Protein AF-A0AAD5UAS4-F1 (afdb_monomer_lite)

Secondary structure (DSSP, 8-state):
------------------PPPP-SBP--SPPP-EEPPEEEEETTEEEEE--BS-SB-SS--SS-PPEEEEEEESSS-TTSPPSS--B-S--TTSTT-BSEEEEEEEE--TT--S---SHHHHHHHHHTTSSEEE----EEE--EE-TT-EESSSPSSEEEEEEETTEEEEEEE--B-SSTT--S-PPEEEEEE-TTSSB-S-EEES--TTSTT--SEEEEEEEEEPTTPPTT---STGGGGSSEEEEE--S-EEE--EEEE----TT--------SS-------HHHHHHHHHH-

Radius of gyration: 24.65 Å; chains: 1; bounding box: 69×34×100 Å

Foldseek 3Di:
DDDDDDDDPPPPPPPPPADPQAPAADPLVFDAEAWEWWWAFAANWIFTKTWDQPQDAPDLDLFFDAFEKEFEDQDPDPPHDTPAFIEGADGRVDHPHGLKYFYKYKHAHPVPDHDDQEPVSVVVCVVVVRIDIDGPQWIWRKHWHPPNYHYPPPDLFDWGWHHYPSHITTITTNGTFPDGDRDSPFAAWEQEAEQVRHGQAHIYDHDAPPDPPDGQKHFYKYWYFDPPDHYPPQRYPVCSVPRTDDIDGDSGMMRMHTRDIDDDDPPDPPPPPPDDDSDRGPDPVSVVVVSVVVD

Sequence (295 aa):
MKYTTPMKSIFLLFAAAFAAEPTTYFNTGLTSQVYSRNDGWAEDKAIKVYTFTNPMNGTAQTGLVAAPIYVFRRDTDPKSTPVQKNLIPVAPGDPGYSDLWNVTVVTVPANVTDVITSYSQLATLITSKQVTLSYPNVLVNCPVVHQNSTLDTPSDAKDVTGYYNGQLVHYFDFGVNGAGNGNNNLEKVYVILDSTGNPSGNHVFPGIPGEDGYTAFWYVTTVTTKPGYVANTITSSGATSQGTQNVKMPLTIVNCPVVFVSNSSNGSTNTMTGTTKNGASQFAPSFLALIALLL

Structure (mmCIF, N/CA/C/O backbone):
data_AF-A0AAD5UAS4-F1
#
_entry.id   AF-A0AAD5UAS4-F1
#
loop_
_atom_site.group_PDB
_atom_site.id
_atom_site.type_symbol
_atom_site.label_atom_id
_atom_site.label_alt_id
_atom_site.label_comp_id
_atom_site.label_asym_id
_atom_site.label_entity_id
_atom_site.label_seq_id
_atom_site.pdbx_PDB_ins_code
_atom_site.Cartn_x
_atom_site.Cartn_y
_atom_site.Cartn_z
_atom_site.occupancy
_atom_site.B_iso_or_equiv
_atom_site.auth_seq_id
_atom_site.auth_comp_id
_atom_site.auth_asym_id
_atom_site.auth_atom_id
_atom_site.pdbx_PDB_model_num
ATOM 1 N N . MET A 1 1 ? -41.994 2.164 67.855 1.00 42.28 1 MET A N 1
ATOM 2 C CA . MET A 1 1 ? -41.439 3.088 66.842 1.00 42.28 1 MET A CA 1
ATOM 3 C C . MET A 1 1 ? -40.177 2.469 66.260 1.00 42.28 1 MET A C 1
ATOM 5 O O . MET A 1 1 ? -39.185 2.386 66.967 1.00 42.28 1 MET A O 1
ATOM 9 N N . LYS A 1 2 ? -40.230 1.957 65.026 1.00 41.50 2 LYS A N 1
ATOM 10 C CA . LYS A 1 2 ? -39.053 1.493 64.274 1.00 41.50 2 LYS A CA 1
ATOM 11 C C . LYS A 1 2 ? -38.845 2.484 63.129 1.00 41.50 2 LYS A C 1
ATOM 13 O O . LYS A 1 2 ? -39.727 2.611 62.288 1.00 41.50 2 LYS A O 1
ATOM 18 N N . TYR A 1 3 ? -37.732 3.211 63.145 1.00 39.38 3 TYR A N 1
ATOM 19 C CA . TYR A 1 3 ? -37.313 4.064 62.036 1.00 39.38 3 TYR A CA 1
ATOM 20 C C . TYR A 1 3 ? -36.562 3.199 61.021 1.00 39.38 3 TYR A C 1
ATOM 22 O O . TYR A 1 3 ? -35.484 2.692 61.314 1.00 39.38 3 TYR A O 1
ATOM 30 N N . THR A 1 4 ? -37.143 3.015 59.840 1.00 46.59 4 THR A N 1
ATOM 31 C CA . THR A 1 4 ? -36.460 2.484 58.655 1.00 46.59 4 THR A CA 1
ATOM 32 C C . THR A 1 4 ? -36.210 3.640 57.701 1.00 46.59 4 THR A C 1
ATOM 34 O O . THR A 1 4 ? -37.137 4.144 57.070 1.00 46.59 4 THR A O 1
ATOM 37 N N . THR A 1 5 ? -34.958 4.081 57.620 1.00 45.12 5 THR A N 1
ATOM 38 C CA . THR A 1 5 ? -34.493 5.051 56.626 1.00 45.12 5 THR A CA 1
ATOM 39 C C . THR A 1 5 ? -34.316 4.335 55.283 1.00 45.12 5 THR A C 1
ATOM 41 O O . THR A 1 5 ? -33.636 3.307 55.252 1.00 45.12 5 THR A O 1
ATOM 44 N N . PRO A 1 6 ? -34.876 4.825 54.164 1.00 48.56 6 PRO A N 1
ATOM 45 C CA . PRO A 1 6 ? -34.611 4.231 52.861 1.00 48.56 6 PRO A CA 1
ATOM 46 C C . PRO A 1 6 ? -33.238 4.688 52.344 1.00 48.56 6 PRO A C 1
ATOM 48 O O . PRO A 1 6 ? -32.953 5.886 52.274 1.00 48.56 6 PRO A O 1
ATOM 51 N N . MET A 1 7 ? -32.391 3.729 51.958 1.00 39.69 7 MET A N 1
ATOM 52 C CA . MET A 1 7 ? -31.203 3.988 51.141 1.00 39.69 7 MET A CA 1
ATOM 53 C C . MET A 1 7 ? -31.651 4.563 49.793 1.00 39.69 7 MET A C 1
ATOM 55 O O . MET A 1 7 ? -32.312 3.888 49.007 1.00 39.69 7 MET A O 1
ATOM 59 N N . LYS A 1 8 ? -31.279 5.815 49.516 1.00 41.94 8 LYS A N 1
ATOM 60 C CA . LYS A 1 8 ? -31.320 6.376 48.163 1.00 41.94 8 LYS A CA 1
ATOM 61 C C . LYS A 1 8 ? -30.163 5.772 47.370 1.00 41.94 8 LYS A C 1
ATOM 63 O O . LYS A 1 8 ? -29.016 6.164 47.566 1.00 41.94 8 LYS A O 1
ATOM 68 N N . SER A 1 9 ? -30.465 4.838 46.474 1.00 41.06 9 SER A N 1
ATOM 69 C CA . SER A 1 9 ? -29.535 4.440 45.418 1.00 41.06 9 SER A CA 1
ATOM 70 C C . SER A 1 9 ? -29.262 5.646 44.521 1.00 41.06 9 SER A C 1
ATOM 72 O O . SER A 1 9 ? -30.129 6.092 43.772 1.00 41.06 9 SER A O 1
ATOM 74 N N . ILE A 1 10 ? -28.054 6.195 44.627 1.00 41.28 10 ILE A N 1
ATOM 75 C CA . ILE A 1 10 ? -27.509 7.165 43.679 1.00 41.28 10 ILE A CA 1
ATOM 76 C C . ILE A 1 10 ? -27.180 6.386 42.404 1.00 41.28 10 ILE A C 1
ATOM 78 O O . ILE A 1 10 ? -26.182 5.673 42.337 1.00 41.28 10 ILE A O 1
ATOM 82 N N . PHE A 1 11 ? -28.046 6.493 41.399 1.00 39.62 11 PHE A N 1
ATOM 83 C CA . PHE A 1 11 ? -27.713 6.123 40.028 1.00 39.62 11 PHE A CA 1
ATOM 84 C C . PHE A 1 11 ? -26.802 7.221 39.463 1.00 39.62 11 PHE A C 1
ATOM 86 O O . PHE A 1 11 ? -27.271 8.273 39.033 1.00 39.62 11 PHE A O 1
ATOM 93 N N . LEU A 1 12 ? -25.489 6.998 39.497 1.00 38.75 12 LEU A N 1
ATOM 94 C CA . LEU A 1 12 ? -24.549 7.754 38.672 1.00 38.75 12 LEU A CA 1
ATOM 95 C C . LEU A 1 12 ? -24.715 7.269 37.226 1.00 38.75 12 LEU A C 1
ATOM 97 O O . LEU A 1 12 ? -24.127 6.266 36.829 1.00 38.75 12 LEU A O 1
ATOM 101 N N . LEU A 1 13 ? -25.542 7.966 36.442 1.00 36.78 13 LEU A N 1
ATOM 102 C CA . LEU A 1 13 ? -25.477 7.873 34.986 1.00 36.78 13 LEU A CA 1
ATOM 103 C C . LEU A 1 13 ? -24.173 8.540 34.536 1.00 36.78 13 LEU A C 1
ATOM 105 O O . LEU A 1 13 ? -24.108 9.758 34.382 1.00 36.78 13 LEU A O 1
ATOM 109 N N . PHE A 1 14 ? -23.135 7.743 34.301 1.00 39.84 14 PHE A N 1
ATOM 110 C CA . PHE A 1 14 ? -22.088 8.148 33.373 1.00 39.84 14 PHE A CA 1
ATOM 111 C C . PHE A 1 14 ? -22.675 8.034 31.967 1.00 39.84 14 PHE A C 1
ATOM 113 O O . PHE A 1 14 ? -22.692 6.960 31.371 1.00 39.84 14 PHE A O 1
ATOM 120 N N . ALA A 1 15 ? -23.207 9.138 31.445 1.00 37.84 15 ALA A N 1
ATOM 121 C CA . ALA A 1 15 ? -23.362 9.272 30.008 1.00 37.84 15 ALA A CA 1
ATOM 122 C C . ALA A 1 15 ? -21.944 9.334 29.427 1.00 37.84 15 ALA A C 1
ATOM 124 O O . ALA A 1 15 ? -21.268 10.356 29.547 1.00 37.84 15 ALA A O 1
ATOM 125 N N . ALA A 1 16 ? -21.464 8.225 28.864 1.00 42.94 16 ALA A N 1
ATOM 126 C CA . ALA A 1 16 ? -20.308 8.269 27.984 1.00 42.94 16 ALA A CA 1
ATOM 127 C C . ALA A 1 16 ? -20.684 9.203 26.829 1.00 42.94 16 ALA A C 1
ATOM 129 O O . ALA A 1 16 ? -21.629 8.941 26.084 1.00 42.94 16 ALA A O 1
ATOM 130 N N . ALA A 1 17 ? -20.021 10.355 26.745 1.00 44.31 17 ALA A N 1
ATOM 131 C CA . ALA A 1 17 ? -20.146 11.213 25.585 1.00 44.31 17 ALA A CA 1
ATOM 132 C C . ALA A 1 17 ? -19.569 10.429 24.404 1.00 44.31 17 ALA A C 1
ATOM 134 O O . ALA A 1 17 ? -18.359 10.221 24.341 1.00 44.31 17 ALA A O 1
ATOM 135 N N . PHE A 1 18 ? -20.435 9.959 23.506 1.00 46.97 18 PHE A N 1
ATOM 136 C CA . PHE A 1 18 ? -20.003 9.369 22.247 1.00 46.97 18 PHE A CA 1
ATOM 137 C C . PHE A 1 18 ? -19.121 10.396 21.535 1.00 46.97 18 PHE A C 1
ATOM 139 O O . PHE A 1 18 ? -19.585 11.490 21.200 1.00 46.97 18 PHE A O 1
ATOM 146 N N . ALA A 1 19 ? -17.841 10.080 21.341 1.00 55.22 19 ALA A N 1
ATOM 147 C CA . ALA A 1 19 ? -16.995 10.901 20.491 1.00 55.22 19 ALA A CA 1
ATOM 148 C C . ALA A 1 19 ? -17.580 10.836 19.074 1.00 55.22 19 ALA A C 1
ATOM 150 O O . ALA A 1 19 ? -17.716 9.751 18.507 1.00 55.22 19 ALA A O 1
ATOM 151 N N . ALA A 1 20 ? -17.983 11.985 18.528 1.00 66.50 20 ALA A N 1
ATOM 152 C CA . ALA A 1 20 ? -18.409 12.070 17.138 1.00 66.50 20 ALA A CA 1
ATOM 153 C C . ALA A 1 20 ? -17.283 11.564 16.223 1.00 66.50 20 ALA A C 1
ATOM 155 O O . ALA A 1 20 ? -16.103 11.734 16.547 1.00 66.50 20 ALA A O 1
ATOM 156 N N . GLU A 1 21 ? -17.640 10.960 15.085 1.00 77.12 21 GLU A N 1
ATOM 157 C CA . GLU A 1 21 ? -16.629 10.589 14.096 1.00 77.12 21 GLU A CA 1
ATOM 158 C C . GLU A 1 21 ? -15.796 11.821 13.714 1.00 77.12 21 GLU A C 1
ATOM 160 O O . GLU A 1 21 ? -16.357 12.903 13.494 1.00 77.12 21 GLU A O 1
ATOM 165 N N . PRO A 1 22 ? -14.463 11.686 13.640 1.00 83.00 22 PRO A N 1
ATOM 166 C CA . PRO A 1 22 ? -13.619 12.796 13.257 1.00 83.00 22 PRO A CA 1
ATOM 167 C C . PRO A 1 22 ? -13.942 13.233 11.831 1.00 83.00 22 PRO A C 1
ATOM 169 O O . PRO A 1 22 ? -14.119 12.416 10.931 1.00 83.00 22 PRO A O 1
ATOM 172 N N . THR A 1 23 ? -13.998 14.545 11.633 1.00 85.25 23 THR A N 1
ATOM 173 C CA . THR A 1 23 ? -14.291 15.169 10.336 1.00 85.25 23 THR A CA 1
ATOM 174 C C . THR A 1 23 ? -13.049 15.761 9.677 1.00 85.25 23 THR A C 1
ATOM 176 O O . THR A 1 23 ? -13.110 16.212 8.535 1.00 85.25 23 THR A O 1
ATOM 179 N N . THR A 1 24 ? -11.918 15.770 10.385 1.00 90.00 24 THR A N 1
ATOM 180 C CA . THR A 1 24 ? -10.650 16.302 9.891 1.00 90.00 24 THR A CA 1
ATOM 181 C C . THR A 1 24 ? -9.744 15.173 9.432 1.00 90.00 24 THR A C 1
ATOM 183 O O . THR A 1 24 ? -9.649 14.124 10.074 1.00 90.00 24 THR A O 1
ATOM 186 N N . TYR A 1 25 ? -9.058 15.402 8.318 1.00 91.69 25 TYR A N 1
ATOM 187 C CA . TYR A 1 25 ? -8.043 14.488 7.825 1.00 91.69 25 TYR A CA 1
ATOM 188 C C . TYR A 1 25 ? -6.687 14.790 8.454 1.00 91.69 25 TYR A C 1
ATOM 190 O O . TYR A 1 25 ? -6.326 15.947 8.690 1.00 91.69 25 TYR A O 1
ATOM 198 N N . PHE A 1 26 ? -5.933 13.727 8.702 1.00 90.25 26 PHE A N 1
ATOM 199 C CA . PHE A 1 26 ? -4.529 13.786 9.044 1.00 90.25 26 PHE A CA 1
ATOM 200 C C . PHE A 1 26 ? -3.759 14.457 7.903 1.00 90.25 26 PHE A C 1
ATOM 202 O O . PHE A 1 26 ? -3.902 14.098 6.731 1.00 90.25 26 PHE A O 1
ATOM 209 N N . ASN A 1 27 ? -2.930 15.440 8.250 1.00 88.69 27 ASN A N 1
ATOM 210 C CA . ASN A 1 27 ? -2.025 16.050 7.292 1.00 88.69 27 ASN A CA 1
ATOM 211 C C . ASN A 1 27 ? -0.802 15.147 7.125 1.00 88.69 27 ASN A C 1
ATOM 213 O O . ASN A 1 27 ? 0.135 15.210 7.915 1.00 88.69 27 ASN A O 1
ATOM 217 N N . THR A 1 28 ? -0.810 14.335 6.072 1.00 81.56 28 THR A N 1
ATOM 218 C CA . THR A 1 28 ? 0.289 13.419 5.744 1.00 81.56 28 THR A CA 1
ATOM 219 C C . THR A 1 28 ? 1.576 14.132 5.322 1.00 81.56 28 THR A C 1
ATOM 221 O O . THR A 1 28 ? 2.596 13.476 5.139 1.00 81.56 28 THR A O 1
ATOM 224 N N . GLY A 1 29 ? 1.542 15.450 5.077 1.00 85.62 29 GLY A N 1
ATOM 225 C CA . GLY A 1 29 ? 2.636 16.174 4.422 1.00 85.62 29 GLY A CA 1
ATOM 226 C C . GLY A 1 29 ? 2.832 15.785 2.949 1.00 85.62 29 GLY A C 1
ATOM 227 O O . GLY A 1 29 ? 3.695 16.347 2.277 1.00 85.62 29 GLY A O 1
ATOM 228 N N . LEU A 1 30 ? 2.028 14.848 2.432 1.00 85.56 30 LEU A N 1
ATOM 229 C CA . LEU A 1 30 ? 2.024 14.447 1.033 1.00 85.56 30 LEU A CA 1
ATOM 230 C C . LEU A 1 30 ? 1.211 15.439 0.205 1.00 85.56 30 LEU A C 1
ATOM 232 O O . LEU A 1 30 ? 0.209 15.997 0.656 1.00 85.56 30 LEU A O 1
ATOM 236 N N . THR A 1 31 ? 1.615 15.622 -1.045 1.00 89.12 31 THR A N 1
ATOM 237 C CA . THR A 1 31 ? 0.859 16.419 -2.007 1.00 89.12 31 THR A CA 1
ATOM 238 C C . THR A 1 31 ? -0.256 15.593 -2.636 1.00 89.12 31 THR A C 1
ATOM 240 O O . THR A 1 31 ? -0.134 14.382 -2.811 1.00 89.12 31 THR A O 1
ATOM 243 N N . SER A 1 32 ? -1.353 16.257 -3.001 1.00 92.25 32 SER A N 1
ATOM 244 C CA . SER A 1 32 ? -2.409 15.646 -3.809 1.00 92.25 32 SER A CA 1
ATOM 245 C C . SER A 1 32 ? -1.877 15.259 -5.183 1.00 92.25 32 SER A C 1
ATOM 247 O O . SER A 1 32 ? -1.261 16.094 -5.848 1.00 92.25 32 SER A O 1
ATOM 249 N N . GLN A 1 33 ? -2.135 14.026 -5.619 1.00 90.50 33 GLN A N 1
ATOM 250 C CA . GLN A 1 33 ? -1.627 13.511 -6.893 1.00 90.50 33 GLN A CA 1
ATOM 251 C C . GLN A 1 33 ? -2.668 12.651 -7.612 1.00 90.50 33 GLN A C 1
ATOM 253 O O . GLN A 1 33 ? -3.479 11.974 -6.981 1.00 90.50 33 GLN A O 1
ATOM 258 N N . VAL A 1 34 ? -2.625 12.665 -8.944 1.00 92.38 34 VAL A N 1
ATOM 259 C CA . VAL A 1 34 ? -3.218 11.601 -9.759 1.00 92.38 34 VAL A CA 1
ATOM 260 C C . VAL A 1 34 ? -2.104 10.598 -10.014 1.00 92.38 34 VAL A C 1
ATOM 262 O O . VAL A 1 34 ? -1.092 10.941 -10.625 1.00 92.38 34 VAL A O 1
ATOM 265 N N . TYR A 1 35 ? -2.255 9.386 -9.500 1.00 92.56 35 TYR A N 1
ATOM 266 C CA . TYR A 1 35 ? -1.319 8.306 -9.760 1.00 92.56 35 TYR A CA 1
ATOM 267 C C . TYR A 1 35 ? -1.702 7.656 -11.079 1.00 92.56 35 TYR A C 1
ATOM 269 O O . TYR A 1 35 ? -2.807 7.124 -11.216 1.00 92.56 35 TYR A O 1
ATOM 277 N N . SER A 1 36 ? -0.773 7.691 -12.029 1.00 91.69 36 SER A N 1
ATOM 278 C CA . SER A 1 36 ? -0.966 7.097 -13.344 1.00 91.69 36 SER A CA 1
ATOM 279 C C . SER A 1 36 ? -0.234 5.776 -13.506 1.00 91.69 36 SER A C 1
ATOM 281 O O . SER A 1 36 ? 0.758 5.495 -12.827 1.00 91.69 36 SER A O 1
ATOM 283 N N . ARG A 1 37 ? -0.748 4.956 -14.421 1.00 91.25 37 ARG A N 1
ATOM 284 C CA . ARG A 1 37 ? -0.145 3.669 -14.773 1.00 91.25 37 ARG A CA 1
ATOM 285 C C . ARG A 1 37 ? 1.068 3.869 -15.673 1.00 91.25 37 ARG A C 1
ATOM 287 O O . ARG A 1 37 ? 0.942 4.386 -16.781 1.00 91.25 37 ARG A O 1
ATOM 294 N N . ASN A 1 38 ? 2.213 3.369 -15.233 1.00 90.94 38 ASN A N 1
ATOM 295 C CA . ASN A 1 38 ? 3.439 3.321 -16.017 1.00 90.94 38 ASN A CA 1
ATOM 296 C C . ASN A 1 38 ? 3.524 2.004 -16.793 1.00 90.94 38 ASN A C 1
ATOM 298 O O . ASN A 1 38 ? 3.080 0.956 -16.316 1.00 90.94 38 ASN A O 1
ATOM 302 N N . ASP A 1 39 ? 4.101 2.066 -17.990 1.00 93.81 39 ASP A N 1
ATOM 303 C CA . ASP A 1 39 ? 4.410 0.882 -18.785 1.00 93.81 39 ASP A CA 1
ATOM 304 C C . ASP A 1 39 ? 5.642 0.158 -18.239 1.00 93.81 39 ASP A C 1
ATOM 306 O O . ASP A 1 39 ? 6.648 0.768 -17.867 1.00 93.81 39 ASP A O 1
ATOM 310 N N . GLY A 1 40 ? 5.568 -1.168 -18.230 1.00 94.12 40 GLY A N 1
ATOM 311 C CA . GLY A 1 40 ? 6.646 -2.043 -17.796 1.00 94.12 40 GLY A CA 1
ATOM 312 C C . GLY A 1 40 ? 6.708 -3.316 -18.626 1.00 94.12 40 GLY A C 1
ATOM 313 O O . GLY A 1 40 ? 5.823 -3.601 -19.439 1.00 94.12 40 GLY A O 1
ATOM 314 N N . TRP A 1 41 ? 7.738 -4.105 -18.359 1.00 95.31 41 TRP A N 1
ATOM 315 C CA . TRP A 1 41 ? 7.856 -5.485 -18.807 1.00 95.31 41 TRP A CA 1
ATOM 316 C C . TRP A 1 41 ? 7.992 -6.407 -17.602 1.00 95.31 41 TRP A C 1
ATOM 318 O O . TRP A 1 41 ? 8.664 -6.044 -16.643 1.00 95.31 41 TRP A O 1
ATOM 328 N N . ALA A 1 42 ? 7.395 -7.591 -17.656 1.00 93.69 42 ALA A N 1
ATOM 329 C CA . ALA A 1 42 ? 7.710 -8.689 -16.751 1.00 93.69 42 ALA A CA 1
ATOM 330 C C . ALA A 1 42 ? 7.806 -9.985 -17.541 1.00 93.69 42 ALA A C 1
ATOM 332 O O . ALA A 1 42 ? 6.810 -10.414 -18.122 1.00 93.69 42 ALA A O 1
ATOM 333 N N . GLU A 1 43 ? 9.001 -10.572 -17.578 1.00 91.94 43 GLU A N 1
ATOM 334 C CA . GLU A 1 43 ? 9.276 -11.837 -18.272 1.00 91.94 43 GLU A CA 1
ATOM 335 C C . GLU A 1 43 ? 8.616 -11.904 -19.667 1.00 91.94 43 GLU A C 1
ATOM 337 O O . GLU A 1 43 ? 7.791 -12.767 -19.967 1.00 91.94 43 GLU A O 1
ATOM 342 N N . ASP A 1 44 ? 8.946 -10.907 -20.499 1.00 92.12 44 ASP A N 1
ATOM 343 C CA . ASP A 1 44 ? 8.480 -10.708 -21.881 1.00 92.12 44 ASP A CA 1
ATOM 344 C C . ASP A 1 44 ? 6.984 -10.379 -22.048 1.00 92.12 44 ASP A C 1
ATOM 346 O O . ASP A 1 44 ? 6.474 -10.275 -23.167 1.00 92.12 44 ASP A O 1
ATOM 350 N N . LYS A 1 45 ? 6.267 -10.132 -20.948 1.00 93.44 45 LYS A N 1
ATOM 351 C CA . LYS A 1 45 ? 4.885 -9.634 -20.951 1.00 93.44 45 LYS A CA 1
ATOM 352 C C . LYS A 1 45 ? 4.882 -8.127 -20.736 1.00 93.44 45 LYS A C 1
ATOM 354 O O . LYS A 1 45 ? 5.506 -7.630 -19.802 1.00 93.44 45 LYS A O 1
ATOM 359 N N . ALA A 1 46 ? 4.137 -7.387 -21.554 1.00 95.00 46 ALA A N 1
ATOM 360 C CA . ALA A 1 46 ? 3.862 -5.984 -21.257 1.00 95.00 46 ALA A CA 1
ATOM 361 C C . ALA A 1 46 ? 2.942 -5.899 -20.031 1.00 95.00 46 ALA A C 1
ATOM 363 O O . ALA A 1 46 ? 1.952 -6.637 -19.955 1.00 95.00 46 ALA A O 1
ATOM 364 N N . ILE A 1 47 ? 3.255 -5.003 -19.098 1.00 95.44 47 ILE A N 1
ATOM 365 C CA . ILE A 1 47 ? 2.501 -4.799 -17.857 1.00 95.44 47 ILE A CA 1
ATOM 366 C C . ILE A 1 47 ? 2.178 -3.319 -17.634 1.00 95.44 47 ILE A C 1
ATOM 368 O O . ILE A 1 47 ? 2.826 -2.439 -18.204 1.00 95.44 47 ILE A O 1
ATOM 372 N N . LYS A 1 48 ? 1.207 -3.046 -16.756 1.00 95.00 48 LYS A N 1
ATOM 373 C CA . LYS A 1 48 ? 1.011 -1.716 -16.163 1.00 95.00 48 LYS A CA 1
ATOM 374 C C . LYS A 1 48 ? 1.254 -1.763 -14.664 1.00 95.00 48 LYS A C 1
ATOM 376 O O . LYS A 1 48 ? 0.788 -2.687 -13.993 1.00 95.00 48 LYS A O 1
ATOM 381 N N . VAL A 1 49 ? 1.933 -0.741 -14.152 1.00 94.12 49 VAL A N 1
ATOM 382 C CA . VAL A 1 49 ? 2.274 -0.609 -12.731 1.00 94.12 49 VAL A CA 1
ATOM 383 C C . VAL A 1 49 ? 1.944 0.784 -12.212 1.00 94.12 49 VAL A C 1
ATOM 385 O O . VAL A 1 49 ? 2.075 1.764 -12.945 1.00 94.12 49 VAL A O 1
ATOM 388 N N . TYR A 1 50 ? 1.573 0.896 -10.940 1.00 93.75 50 TYR A N 1
ATOM 389 C CA . TYR A 1 50 ? 1.666 2.178 -10.232 1.00 93.75 50 TYR A CA 1
ATOM 390 C C . TYR A 1 50 ? 3.057 2.357 -9.627 1.00 93.75 50 TYR A C 1
ATOM 392 O O . TYR A 1 50 ? 3.886 1.450 -9.657 1.00 93.75 50 TYR A O 1
ATOM 400 N N . THR A 1 51 ? 3.342 3.543 -9.095 1.00 89.88 51 THR A N 1
ATOM 401 C CA . THR A 1 51 ? 4.615 3.823 -8.427 1.00 89.88 51 THR A CA 1
ATOM 402 C C . THR A 1 51 ? 4.395 4.741 -7.237 1.00 89.88 51 THR A C 1
ATOM 404 O O . THR A 1 51 ? 3.971 5.885 -7.393 1.00 89.88 51 THR A O 1
ATOM 407 N N . PHE A 1 52 ? 4.736 4.241 -6.053 1.00 89.00 52 PHE A N 1
ATOM 408 C CA . PHE A 1 52 ? 4.718 4.970 -4.792 1.00 89.00 52 PHE A CA 1
ATOM 409 C C . PHE A 1 52 ? 6.163 5.089 -4.288 1.00 89.00 52 PHE A C 1
ATOM 411 O O . PHE A 1 52 ? 6.846 4.095 -4.038 1.00 89.00 52 PHE A O 1
ATOM 418 N N . THR A 1 53 ? 6.664 6.325 -4.211 1.00 70.75 53 THR A N 1
ATOM 419 C CA . THR A 1 53 ? 8.106 6.620 -4.089 1.00 70.75 53 THR A CA 1
ATOM 420 C C . THR A 1 53 ? 8.615 6.765 -2.655 1.00 70.75 53 THR A C 1
ATOM 422 O O . THR A 1 53 ? 9.785 7.073 -2.463 1.00 70.75 53 THR A O 1
ATOM 425 N N . ASN A 1 54 ? 7.766 6.560 -1.648 1.00 73.00 54 ASN A N 1
ATOM 426 C CA . ASN A 1 54 ? 8.166 6.571 -0.239 1.00 73.00 54 ASN A CA 1
ATOM 427 C C . ASN A 1 54 ? 7.415 5.482 0.542 1.00 73.00 54 ASN A C 1
ATOM 429 O O . ASN A 1 54 ? 6.650 5.805 1.452 1.00 73.00 54 ASN A O 1
ATOM 433 N N . PRO A 1 55 ? 7.583 4.200 0.168 1.00 70.50 55 PRO A N 1
ATOM 434 C CA . PRO A 1 55 ? 6.790 3.129 0.758 1.00 70.50 55 PRO A CA 1
ATOM 435 C C . PRO A 1 55 ? 7.169 2.821 2.205 1.00 70.50 55 PRO A C 1
ATOM 437 O O . PRO A 1 55 ? 6.476 2.060 2.864 1.00 70.50 55 PRO A O 1
ATOM 440 N N . MET A 1 56 ? 8.283 3.373 2.687 1.00 71.56 56 MET A N 1
ATOM 441 C CA . MET A 1 56 ? 8.770 3.292 4.060 1.00 71.56 56 MET A CA 1
ATOM 442 C C . MET A 1 56 ? 9.486 4.603 4.382 1.00 71.56 56 MET A C 1
ATOM 444 O O . MET A 1 56 ? 10.027 5.229 3.473 1.00 71.56 56 MET A O 1
ATOM 448 N N . ASN A 1 57 ? 9.536 5.021 5.649 1.00 64.25 57 ASN A N 1
ATOM 449 C CA . ASN A 1 57 ? 10.132 6.311 6.025 1.00 64.25 57 ASN A CA 1
ATOM 450 C C . ASN A 1 57 ? 11.659 6.379 5.888 1.00 64.25 57 ASN A C 1
ATOM 452 O O . ASN A 1 57 ? 12.389 6.307 6.880 1.00 64.25 57 ASN A O 1
ATOM 456 N N . GLY A 1 58 ? 12.120 6.566 4.646 1.00 51.38 58 GLY A N 1
ATOM 457 C CA . GLY A 1 58 ? 13.380 7.202 4.243 1.00 51.38 58 GLY A CA 1
ATOM 458 C C . GLY A 1 58 ? 14.692 6.596 4.749 1.00 51.38 58 GLY A C 1
ATOM 459 O O . GLY A 1 58 ? 15.761 7.060 4.365 1.00 51.38 58 GLY A O 1
ATOM 460 N N . THR A 1 59 ? 14.652 5.574 5.597 1.00 50.53 59 THR A N 1
ATOM 461 C CA . THR A 1 59 ? 15.844 4.908 6.113 1.00 50.53 59 THR A CA 1
ATOM 462 C C . THR A 1 59 ? 16.134 3.728 5.204 1.00 50.53 59 THR A C 1
ATOM 464 O O . THR A 1 59 ? 15.233 2.936 4.936 1.00 50.53 59 THR A O 1
ATOM 467 N N . ALA A 1 60 ? 17.373 3.600 4.725 1.00 53.03 60 ALA A N 1
ATOM 468 C CA . ALA A 1 60 ? 17.814 2.405 4.015 1.00 53.03 60 ALA A CA 1
ATOM 469 C C . ALA A 1 60 ? 17.595 1.186 4.927 1.00 53.03 60 ALA A C 1
ATOM 471 O O . ALA A 1 60 ? 18.343 0.972 5.880 1.00 53.03 60 ALA A O 1
ATOM 472 N N . GLN A 1 61 ? 16.523 0.435 4.683 1.00 55.38 61 GLN A N 1
ATOM 473 C CA . GLN A 1 61 ? 16.212 -0.779 5.424 1.00 55.38 61 GLN A CA 1
ATOM 474 C C . GLN A 1 61 ? 16.736 -1.986 4.649 1.00 55.38 61 GLN A C 1
ATOM 476 O O . GLN A 1 61 ? 16.573 -2.092 3.434 1.00 55.38 61 GLN A O 1
ATOM 481 N N . THR A 1 62 ? 17.345 -2.931 5.363 1.00 58.97 62 THR A N 1
ATOM 482 C CA . THR A 1 62 ? 17.813 -4.218 4.821 1.00 58.97 62 THR A CA 1
ATOM 483 C C . THR A 1 62 ? 16.678 -5.238 4.657 1.00 58.97 62 THR A C 1
ATOM 485 O O . THR A 1 62 ? 16.918 -6.440 4.692 1.00 58.97 62 THR A O 1
ATOM 488 N N . GLY A 1 63 ? 15.437 -4.772 4.499 1.00 67.62 63 GLY A N 1
ATOM 489 C CA . GLY A 1 63 ? 14.253 -5.612 4.374 1.00 67.62 63 GLY A CA 1
ATOM 490 C C . GLY A 1 63 ? 12.968 -4.791 4.386 1.00 67.62 63 GLY A C 1
ATOM 491 O O . GLY A 1 63 ? 12.989 -3.593 4.667 1.00 67.62 63 GLY A O 1
ATOM 492 N N . LEU A 1 64 ? 11.857 -5.449 4.066 1.00 77.88 64 LEU A N 1
ATOM 493 C CA . LEU A 1 64 ? 10.523 -4.865 4.097 1.00 77.88 64 LEU A CA 1
ATOM 494 C C . LEU A 1 64 ? 9.839 -5.251 5.405 1.00 77.88 64 LEU A C 1
ATOM 496 O O . LEU A 1 64 ? 9.501 -6.414 5.616 1.00 77.88 64 LEU A O 1
ATOM 500 N N . VAL A 1 65 ? 9.612 -4.275 6.280 1.00 82.88 65 VAL A N 1
ATOM 501 C CA . VAL A 1 65 ? 8.881 -4.497 7.532 1.00 82.88 65 VAL A CA 1
ATOM 502 C C . VAL A 1 65 ? 7.450 -4.006 7.364 1.00 82.88 65 VAL A C 1
ATOM 504 O O . VAL A 1 65 ? 7.224 -2.879 6.931 1.00 82.88 65 VAL A O 1
ATOM 507 N N . ALA A 1 66 ? 6.476 -4.854 7.695 1.00 89.38 66 ALA A N 1
ATOM 508 C CA . ALA A 1 66 ? 5.068 -4.479 7.653 1.00 89.38 66 ALA A CA 1
ATOM 509 C C . ALA A 1 66 ? 4.654 -3.710 8.918 1.00 89.38 66 ALA A C 1
ATOM 511 O O . ALA A 1 66 ? 4.990 -4.117 10.034 1.00 89.38 66 ALA A O 1
ATOM 512 N N . ALA A 1 67 ? 3.867 -2.648 8.753 1.00 92.06 67 ALA A N 1
ATOM 513 C CA . ALA A 1 67 ? 3.206 -1.952 9.855 1.00 92.06 67 ALA A CA 1
ATOM 514 C C . ALA A 1 67 ? 1.879 -2.651 10.216 1.00 92.06 67 ALA A C 1
ATOM 516 O O . ALA A 1 67 ? 1.256 -3.263 9.355 1.00 92.06 67 ALA A O 1
ATOM 517 N N . PRO A 1 68 ? 1.386 -2.613 11.461 1.00 95.38 68 PRO A N 1
ATOM 518 C CA . PRO A 1 68 ? 0.091 -3.217 11.774 1.00 95.38 68 PRO A CA 1
ATOM 519 C C . PRO A 1 68 ? -1.075 -2.353 11.267 1.00 95.38 68 PRO A C 1
ATOM 521 O O . PRO A 1 68 ? -1.074 -1.135 11.444 1.00 95.38 68 PRO A O 1
ATOM 524 N N . ILE A 1 69 ? -2.108 -2.990 10.711 1.00 97.69 69 ILE A N 1
ATOM 525 C CA . ILE A 1 69 ? -3.420 -2.378 10.446 1.00 97.69 69 ILE A CA 1
ATOM 526 C C . ILE A 1 69 ? -4.493 -3.125 11.237 1.00 97.69 69 ILE A C 1
ATOM 528 O O . ILE A 1 69 ? -4.571 -4.352 11.188 1.00 97.69 69 ILE A O 1
ATOM 532 N N . TYR A 1 70 ? -5.322 -2.397 11.982 1.00 97.81 70 TYR A N 1
ATOM 533 C CA . TYR A 1 70 ? -6.338 -2.981 12.855 1.00 97.81 70 TYR A CA 1
ATOM 534 C C . TYR A 1 70 ? -7.712 -2.945 12.190 1.00 97.81 70 TYR A C 1
ATOM 536 O O . TYR A 1 70 ? -8.217 -1.874 11.845 1.00 97.81 70 TYR A O 1
ATOM 544 N N . VAL A 1 71 ? -8.326 -4.119 12.045 1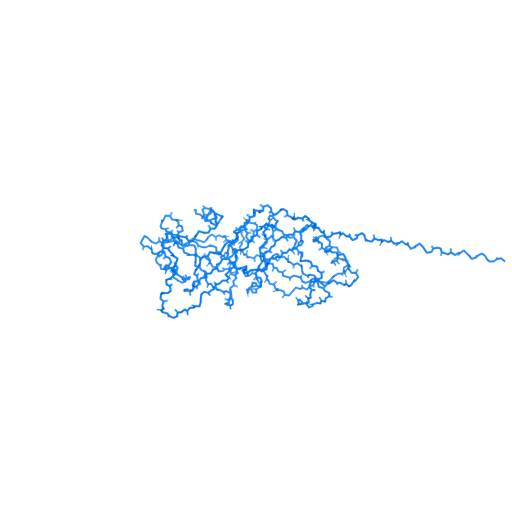.00 95.44 71 VAL A N 1
ATOM 545 C CA . VAL A 1 71 ? -9.659 -4.304 11.458 1.00 95.44 71 VAL A CA 1
ATOM 546 C C . VAL A 1 71 ? -10.617 -4.769 12.550 1.00 95.44 71 VAL A C 1
ATOM 548 O O . VAL A 1 71 ? -10.381 -5.789 13.193 1.00 95.44 71 VAL A O 1
ATOM 551 N N . PHE A 1 72 ? -11.710 -4.040 12.763 1.00 94.75 72 PHE A N 1
ATOM 552 C CA . PHE A 1 72 ? -12.614 -4.259 13.896 1.00 94.75 72 PHE A CA 1
ATOM 553 C C . PHE A 1 72 ? -13.832 -5.085 13.495 1.00 94.75 72 PHE A C 1
ATOM 555 O O . PHE A 1 72 ? -14.523 -4.726 12.540 1.00 94.75 72 PHE A O 1
ATOM 562 N N . ARG A 1 73 ? -14.133 -6.151 14.243 1.00 92.62 73 ARG A N 1
ATOM 563 C CA . ARG A 1 73 ? -15.209 -7.123 13.960 1.00 92.62 73 ARG A CA 1
ATOM 564 C C . ARG A 1 73 ? -15.989 -7.497 15.221 1.00 92.62 73 ARG A C 1
ATOM 566 O O . ARG A 1 73 ? -15.485 -7.314 16.323 1.00 92.62 73 ARG A O 1
ATOM 573 N N . ARG A 1 74 ? -17.216 -8.020 15.078 1.00 86.56 74 ARG A N 1
ATOM 574 C CA . ARG A 1 74 ? -18.007 -8.555 16.216 1.00 86.56 74 ARG A CA 1
ATOM 575 C C . ARG A 1 74 ? -17.664 -9.998 16.578 1.00 86.56 74 ARG A C 1
ATOM 577 O O . ARG A 1 74 ? -17.914 -10.412 17.704 1.00 86.56 74 ARG A O 1
ATOM 584 N N . ASP A 1 75 ? -17.115 -10.746 15.638 1.00 75.81 75 ASP A N 1
ATOM 585 C CA . ASP A 1 75 ? -16.705 -12.134 15.800 1.00 75.81 75 ASP A CA 1
ATOM 586 C C . ASP A 1 75 ? -15.224 -12.292 15.428 1.00 75.81 75 ASP A C 1
ATOM 588 O O . ASP A 1 75 ? -14.545 -11.330 15.057 1.00 75.81 75 ASP A O 1
ATOM 592 N N . THR A 1 76 ? -14.713 -13.514 15.559 1.00 65.81 76 THR A N 1
ATOM 593 C CA . THR A 1 76 ? -13.341 -13.857 15.181 1.00 65.81 76 THR A CA 1
ATOM 594 C C . THR A 1 76 ? -13.184 -14.137 13.684 1.00 65.81 76 THR A C 1
ATOM 596 O O . THR A 1 76 ? -12.074 -14.463 13.261 1.00 65.81 76 THR A O 1
ATOM 599 N N . ASP A 1 77 ? -14.251 -14.039 12.876 1.00 64.88 77 ASP A N 1
ATOM 600 C CA . ASP A 1 77 ? -14.184 -14.298 11.437 1.00 64.88 77 ASP A CA 1
ATOM 601 C C . ASP A 1 77 ? -13.587 -13.077 10.706 1.00 64.88 77 ASP A C 1
ATOM 603 O O . ASP A 1 77 ? -14.216 -12.016 10.634 1.00 64.88 77 ASP A O 1
ATOM 607 N N . PRO A 1 78 ? -12.397 -13.193 10.084 1.00 57.91 78 PRO A N 1
ATOM 608 C CA . PRO A 1 78 ? -11.797 -12.113 9.303 1.00 57.91 78 PRO A CA 1
ATOM 609 C C . PRO A 1 78 ? -12.591 -11.753 8.035 1.00 57.91 78 PRO A C 1
ATOM 611 O O . PRO A 1 78 ? -12.266 -10.759 7.378 1.00 57.91 78 PRO A O 1
ATOM 614 N N . LYS A 1 79 ? -13.688 -12.448 7.711 1.00 64.69 79 LYS A N 1
ATOM 615 C CA . LYS A 1 79 ? -14.603 -12.130 6.599 1.00 64.69 79 LYS A CA 1
ATOM 616 C C . LYS A 1 79 ? -15.916 -11.451 7.007 1.00 64.69 79 LYS A C 1
ATOM 618 O O . LYS A 1 79 ? -16.621 -10.976 6.120 1.00 64.69 79 LYS A O 1
ATOM 623 N N . SER A 1 80 ? -16.235 -11.360 8.300 1.00 76.88 80 SER A N 1
ATOM 624 C CA . SER A 1 80 ? -17.430 -10.645 8.771 1.00 76.88 80 SER A CA 1
ATOM 625 C C . SER A 1 80 ? -17.411 -9.145 8.428 1.00 76.88 80 SER A C 1
ATOM 627 O O . SER A 1 80 ? -16.392 -8.569 8.048 1.00 76.88 80 SER A O 1
ATOM 629 N N . THR A 1 81 ? -18.552 -8.466 8.509 1.00 82.25 81 THR A N 1
ATOM 630 C CA . THR A 1 81 ? -18.601 -7.029 8.204 1.00 82.25 81 THR A CA 1
ATOM 631 C C . THR A 1 81 ? -17.821 -6.229 9.260 1.00 82.25 81 THR A C 1
ATOM 633 O O . THR A 1 81 ? -18.051 -6.426 10.457 1.00 82.25 81 THR A O 1
ATOM 636 N N . PRO A 1 82 ? -16.911 -5.316 8.858 1.00 88.19 82 PRO A N 1
ATOM 637 C CA . PRO A 1 82 ? -16.275 -4.383 9.780 1.00 88.19 82 PRO A CA 1
ATOM 638 C C . PRO A 1 82 ? -17.295 -3.578 10.587 1.00 88.19 82 PRO A C 1
ATOM 640 O O . PRO A 1 82 ? -18.283 -3.099 10.036 1.00 88.19 82 PRO A O 1
ATOM 643 N N . VAL A 1 83 ? -17.045 -3.406 11.887 1.00 90.94 83 VAL A N 1
ATOM 644 C CA . VAL A 1 83 ? -17.922 -2.607 12.769 1.00 90.94 83 VAL A CA 1
ATOM 645 C C . VAL A 1 83 ? -17.574 -1.121 12.770 1.00 90.94 83 VAL A C 1
ATOM 647 O O . VAL A 1 83 ? -18.363 -0.311 13.240 1.00 90.94 83 VAL A O 1
ATOM 650 N N . GLN A 1 84 ? -16.396 -0.769 12.256 1.00 93.69 84 GLN A N 1
ATOM 651 C CA . GLN A 1 84 ? -15.914 0.598 12.066 1.00 93.69 84 GLN A CA 1
ATOM 652 C C . GLN A 1 84 ? -14.808 0.619 10.999 1.00 93.69 84 GLN A C 1
ATOM 654 O O . GLN A 1 84 ? -14.389 -0.434 10.507 1.00 93.69 84 GLN A O 1
ATOM 659 N N . LYS A 1 85 ? -14.308 1.816 10.667 1.00 96.25 85 LYS A N 1
ATOM 660 C CA . LYS A 1 85 ? -13.129 1.986 9.806 1.00 96.25 85 LYS A CA 1
ATOM 661 C C . LYS A 1 85 ? -11.882 1.367 10.448 1.00 96.25 85 LYS A C 1
ATOM 663 O O . LYS A 1 85 ? -11.774 1.276 11.676 1.00 96.25 85 LYS A O 1
ATOM 668 N N . ASN A 1 86 ? -10.932 0.975 9.602 1.00 97.50 86 ASN A N 1
ATOM 669 C CA . ASN A 1 86 ? -9.643 0.452 10.046 1.00 97.50 86 ASN A CA 1
ATOM 670 C C . ASN A 1 86 ? -8.857 1.524 10.810 1.00 97.50 86 ASN A C 1
ATOM 672 O O . ASN A 1 86 ? -8.967 2.710 10.501 1.00 97.50 86 ASN A O 1
ATOM 676 N N . LEU A 1 87 ? -8.027 1.100 11.758 1.00 98.12 87 LEU A N 1
ATOM 677 C CA . LEU A 1 87 ? -7.105 1.964 12.495 1.00 98.12 87 LEU A CA 1
ATOM 678 C C . LEU A 1 87 ? -5.670 1.626 12.090 1.00 98.12 87 LEU A C 1
ATOM 680 O O . LEU A 1 87 ? -5.277 0.460 12.140 1.00 98.12 87 LEU A O 1
ATOM 684 N N . ILE A 1 88 ? -4.881 2.642 11.751 1.00 97.88 88 ILE A N 1
ATOM 685 C CA . ILE A 1 88 ? -3.429 2.521 11.578 1.00 97.88 88 ILE A CA 1
ATOM 686 C C . ILE A 1 88 ? -2.720 3.312 12.688 1.00 97.88 88 ILE A C 1
ATOM 688 O O . ILE A 1 88 ? -3.160 4.413 13.027 1.00 97.88 88 ILE A O 1
ATOM 692 N N . PRO A 1 89 ? -1.653 2.776 13.308 1.00 96.50 89 PRO A N 1
ATOM 693 C CA . PRO A 1 89 ? -0.928 3.479 14.367 1.00 96.50 89 PRO A CA 1
ATOM 694 C C . PRO A 1 89 ? 0.230 4.336 13.849 1.00 96.50 89 PRO A C 1
ATOM 696 O O . PRO A 1 89 ? 0.827 5.066 14.632 1.00 96.50 89 PRO A O 1
ATOM 699 N N . VAL A 1 90 ? 0.566 4.214 12.565 1.00 94.44 90 VAL A N 1
ATOM 700 C CA . VAL A 1 90 ? 1.661 4.925 11.900 1.00 94.44 90 VAL A CA 1
ATOM 701 C C . VAL A 1 90 ? 1.170 5.464 10.562 1.00 94.44 90 VAL A C 1
ATOM 703 O O . VAL A 1 90 ? 0.296 4.865 9.940 1.00 94.44 90 VAL A O 1
ATOM 706 N N . ALA A 1 91 ? 1.734 6.577 10.118 1.00 93.56 91 ALA A N 1
ATOM 707 C CA . ALA A 1 91 ? 1.470 7.210 8.831 1.00 93.56 91 ALA A CA 1
ATOM 708 C C . ALA A 1 91 ? 2.794 7.699 8.195 1.00 93.56 91 ALA A C 1
ATOM 710 O O . ALA A 1 91 ? 3.834 7.672 8.863 1.00 93.56 91 ALA A O 1
ATOM 711 N N . PRO A 1 92 ? 2.811 8.139 6.919 1.00 90.38 92 PRO A N 1
ATOM 712 C CA . PRO A 1 92 ? 4.009 8.717 6.311 1.00 90.38 92 PRO A CA 1
ATOM 713 C C . PRO A 1 92 ? 4.598 9.817 7.210 1.00 90.38 92 PRO A C 1
ATOM 715 O O . PRO A 1 92 ? 3.867 10.670 7.704 1.00 90.38 92 PRO A O 1
ATOM 718 N N . GLY A 1 93 ? 5.908 9.772 7.458 1.00 86.06 93 GLY A N 1
ATOM 719 C CA . GLY A 1 93 ? 6.602 10.574 8.479 1.00 86.06 93 GLY A CA 1
ATOM 720 C C . GLY A 1 93 ? 6.876 9.869 9.822 1.00 86.06 93 GLY A C 1
ATOM 721 O O . GLY A 1 93 ? 7.902 10.149 10.440 1.00 86.06 93 GLY A O 1
ATOM 722 N N . ASP A 1 94 ? 6.052 8.900 10.246 1.00 89.88 94 ASP A N 1
ATOM 723 C CA . ASP A 1 94 ? 6.242 8.172 11.514 1.00 89.88 94 ASP A CA 1
ATOM 724 C C . ASP A 1 94 ? 7.281 7.031 11.471 1.00 89.88 94 ASP A C 1
ATOM 726 O O . ASP A 1 94 ? 7.241 6.170 10.585 1.00 89.88 94 ASP A O 1
ATOM 730 N N . PRO A 1 95 ? 8.163 6.890 12.474 1.00 88.00 95 PRO A N 1
ATOM 731 C CA . PRO A 1 95 ? 9.035 5.721 12.578 1.00 88.00 95 PRO A CA 1
ATOM 732 C C . PRO A 1 95 ? 8.263 4.394 12.458 1.00 88.00 95 PRO A C 1
ATOM 734 O O . PRO A 1 95 ? 7.309 4.149 13.192 1.00 88.00 95 PRO A O 1
ATOM 737 N N . GLY A 1 96 ? 8.689 3.527 11.533 1.00 87.44 96 GLY A N 1
ATOM 738 C CA . GLY A 1 96 ? 8.059 2.221 11.298 1.00 87.44 96 GLY A CA 1
ATOM 739 C C . GLY A 1 96 ? 6.872 2.215 10.327 1.00 87.44 96 GLY A C 1
ATOM 740 O O . GLY A 1 96 ? 6.274 1.159 10.140 1.00 87.44 96 GLY A O 1
ATOM 741 N N . TYR A 1 97 ? 6.538 3.344 9.692 1.00 91.69 97 TYR A N 1
ATOM 742 C CA . TYR A 1 97 ? 5.579 3.362 8.585 1.00 91.69 97 TYR A CA 1
ATOM 743 C C . TYR A 1 97 ? 6.026 2.474 7.416 1.00 91.69 97 TYR A C 1
ATOM 745 O O . TYR A 1 97 ? 7.202 2.481 7.035 1.00 91.69 97 TYR A O 1
ATOM 753 N N . SER A 1 98 ? 5.054 1.774 6.831 1.00 91.38 98 SER A N 1
ATOM 754 C CA . SER A 1 98 ? 5.196 0.949 5.638 1.00 91.38 98 SER A CA 1
ATOM 755 C C . SER A 1 98 ? 3.880 0.938 4.863 1.00 91.38 98 SER A C 1
ATOM 757 O O . SER A 1 98 ? 2.819 0.837 5.477 1.00 91.38 98 SER A O 1
ATOM 759 N N . ASP A 1 99 ? 3.935 0.983 3.532 1.00 93.88 99 ASP A N 1
ATOM 760 C CA . ASP A 1 99 ? 2.769 0.711 2.679 1.00 93.88 99 ASP A CA 1
ATOM 761 C C . ASP A 1 99 ? 2.336 -0.766 2.764 1.00 93.88 99 ASP A C 1
ATOM 763 O O . ASP A 1 99 ? 1.225 -1.113 2.359 1.00 93.88 99 ASP A O 1
ATOM 767 N N . LEU A 1 100 ? 3.210 -1.652 3.264 1.00 93.06 100 LEU A N 1
ATOM 768 C CA . LEU A 1 100 ? 2.871 -3.038 3.567 1.00 93.06 100 LEU A CA 1
ATOM 769 C C . LEU A 1 100 ? 2.297 -3.119 4.980 1.00 93.06 100 LEU A C 1
ATOM 771 O O . LEU A 1 100 ? 2.977 -2.799 5.957 1.00 93.06 100 LEU A O 1
ATOM 775 N N . TRP A 1 101 ? 1.082 -3.645 5.101 1.00 94.69 101 TRP A N 1
ATOM 776 C CA . TRP A 1 101 ? 0.409 -3.769 6.386 1.00 94.69 101 TRP A CA 1
ATOM 777 C C . TRP A 1 101 ? 0.161 -5.213 6.779 1.00 94.69 101 TRP A C 1
ATOM 779 O O . TRP A 1 101 ? -0.286 -6.009 5.961 1.00 94.69 101 TRP A O 1
ATOM 789 N N . ASN A 1 102 ? 0.378 -5.537 8.050 1.00 93.69 102 ASN A N 1
ATOM 790 C CA . ASN A 1 102 ? -0.018 -6.802 8.647 1.00 93.69 102 ASN A CA 1
ATOM 791 C C . ASN A 1 102 ? -1.371 -6.648 9.344 1.00 93.69 102 ASN A C 1
ATOM 793 O O . ASN A 1 102 ? -1.508 -5.907 10.324 1.00 93.69 102 ASN A O 1
ATOM 797 N N . VAL A 1 103 ? -2.379 -7.338 8.820 1.00 94.12 103 VAL A N 1
ATOM 798 C CA . VAL A 1 103 ? -3.746 -7.282 9.330 1.00 94.12 103 VAL A CA 1
ATOM 799 C C . VAL A 1 103 ? -3.799 -7.893 10.723 1.00 94.12 103 VAL A C 1
ATOM 801 O O . VAL A 1 103 ? -3.474 -9.060 10.925 1.00 94.12 103 VAL A O 1
ATOM 804 N N . THR A 1 104 ? -4.285 -7.107 11.678 1.00 95.31 104 THR A N 1
ATOM 805 C CA . THR A 1 104 ? -4.660 -7.549 13.020 1.00 95.31 104 THR A CA 1
ATOM 806 C C . THR A 1 104 ? -6.168 -7.405 13.173 1.00 95.31 104 THR A C 1
ATOM 808 O O . THR A 1 104 ? -6.715 -6.310 13.045 1.00 95.31 104 THR A O 1
ATOM 811 N N . VAL A 1 105 ? -6.860 -8.505 13.457 1.00 93.94 105 VAL A N 1
ATOM 812 C CA . VAL A 1 105 ? -8.305 -8.477 13.708 1.00 93.94 105 VAL A CA 1
ATOM 813 C C . VAL A 1 105 ? -8.545 -8.165 15.178 1.00 93.94 105 VAL A C 1
ATOM 815 O O . VAL A 1 105 ? -8.045 -8.867 16.055 1.00 93.94 105 VAL A O 1
ATOM 818 N N . VAL A 1 106 ? -9.334 -7.128 15.440 1.00 96.31 106 VAL A N 1
ATOM 819 C CA . VAL A 1 106 ? -9.803 -6.743 16.772 1.00 96.31 106 VAL A CA 1
ATOM 820 C C . VAL A 1 106 ? -11.240 -7.229 16.925 1.00 96.31 106 VAL A C 1
ATOM 822 O O . VAL A 1 106 ? -12.142 -6.717 16.259 1.00 96.31 106 VAL A O 1
ATOM 825 N N . THR A 1 107 ? -11.471 -8.206 17.800 1.00 94.62 107 THR A N 1
ATOM 826 C CA . THR A 1 107 ? -12.836 -8.636 18.142 1.00 94.62 107 THR A CA 1
ATOM 827 C C . THR A 1 107 ? -13.391 -7.705 19.216 1.00 94.62 107 THR A C 1
ATOM 829 O O . THR A 1 107 ? -12.828 -7.601 20.308 1.00 94.62 107 THR A O 1
ATOM 832 N N . VAL A 1 108 ? -14.485 -7.017 18.889 1.00 91.94 108 VAL A N 1
ATOM 833 C CA . VAL A 1 108 ? -15.118 -5.961 19.685 1.00 91.94 108 VAL A CA 1
ATOM 834 C C . VAL A 1 108 ? -16.436 -6.472 20.281 1.00 91.94 108 VAL A C 1
ATOM 836 O O . VAL A 1 108 ? -17.436 -6.591 19.557 1.00 91.94 108 VAL A O 1
ATOM 839 N N . PRO A 1 109 ? -16.486 -6.742 21.598 1.00 89.25 109 PRO A N 1
ATOM 840 C CA . PRO A 1 109 ? -17.704 -7.160 22.285 1.00 89.25 109 PRO A CA 1
ATOM 841 C C . PRO A 1 109 ? -18.848 -6.154 22.138 1.00 89.25 109 PRO A C 1
ATOM 843 O O . PRO A 1 109 ? -18.625 -4.956 21.973 1.00 89.25 109 PRO A O 1
ATOM 846 N N . ALA A 1 110 ? -20.091 -6.629 22.240 1.00 86.88 110 ALA A N 1
ATOM 847 C CA . ALA A 1 110 ? -21.285 -5.800 22.049 1.00 86.88 110 ALA A CA 1
ATOM 848 C C . ALA A 1 110 ? -21.383 -4.605 23.019 1.00 86.88 110 ALA A C 1
ATOM 850 O O . ALA A 1 110 ? -21.977 -3.590 22.669 1.00 86.88 110 ALA A O 1
ATOM 851 N N . ASN A 1 111 ? -20.792 -4.710 24.215 1.00 84.50 111 ASN A N 1
ATOM 852 C CA . ASN A 1 111 ? -20.772 -3.639 25.213 1.00 84.50 111 ASN A CA 1
ATOM 853 C C . ASN A 1 111 ? -19.733 -2.543 24.925 1.00 84.50 111 ASN A C 1
ATOM 855 O 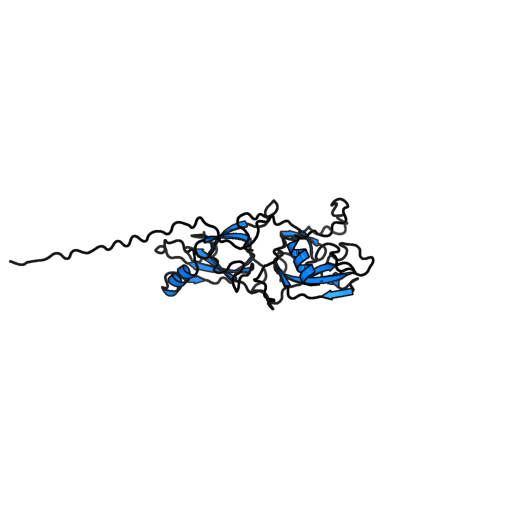O . ASN A 1 111 ? -19.764 -1.511 25.586 1.00 84.50 111 ASN A O 1
ATOM 859 N N . VAL A 1 112 ? -18.824 -2.752 23.967 1.00 85.50 112 VAL A N 1
ATOM 860 C CA . VAL A 1 112 ? -17.948 -1.698 23.451 1.00 85.50 112 VAL A CA 1
ATOM 861 C C . VAL A 1 112 ? -18.671 -1.039 22.278 1.00 85.50 112 VAL A C 1
ATOM 863 O O . VAL A 1 112 ? -18.868 -1.647 21.218 1.00 85.50 112 VAL A O 1
ATOM 866 N N . THR A 1 113 ? -19.128 0.189 22.513 1.00 81.75 113 THR A N 1
ATOM 867 C CA . THR A 1 113 ? -19.931 0.983 21.569 1.00 81.75 113 THR A CA 1
ATOM 868 C C . THR A 1 113 ? -19.180 2.169 20.980 1.00 81.75 113 THR A C 1
ATOM 870 O O . THR A 1 113 ? -19.620 2.714 19.972 1.00 81.75 113 THR A O 1
ATOM 873 N N . ASP A 1 114 ? -18.074 2.576 21.602 1.00 87.00 114 ASP A N 1
ATOM 874 C CA . ASP A 1 114 ? -17.282 3.717 21.153 1.00 87.00 114 ASP A CA 1
ATOM 875 C C . ASP A 1 114 ? -16.495 3.376 19.884 1.00 87.00 114 ASP A C 1
ATOM 877 O O . ASP A 1 114 ? -15.970 2.268 19.741 1.00 87.00 114 ASP A O 1
ATOM 881 N N . VAL A 1 115 ? -16.378 4.351 18.978 1.00 91.19 115 VAL A N 1
ATOM 882 C CA . VAL A 1 115 ? -15.504 4.246 17.805 1.00 91.19 115 VAL A CA 1
ATOM 883 C C . VAL A 1 115 ? -14.059 4.457 18.245 1.00 91.19 115 VAL A C 1
ATOM 885 O O . VAL A 1 115 ? -13.715 5.476 18.845 1.00 91.19 115 VAL A O 1
ATOM 888 N N . ILE A 1 116 ? -13.196 3.498 17.923 1.00 94.94 116 ILE A N 1
ATOM 889 C CA . ILE A 1 116 ? -11.786 3.500 18.314 1.00 94.94 116 ILE A CA 1
ATOM 890 C C . ILE A 1 116 ? -10.982 4.173 17.200 1.00 94.94 116 ILE A C 1
ATOM 892 O O . ILE A 1 116 ? -10.773 3.586 16.138 1.00 94.94 116 ILE A O 1
ATOM 896 N N . THR A 1 117 ? -10.538 5.407 17.426 1.00 95.88 117 THR A N 1
ATOM 897 C CA . THR A 1 117 ? -9.917 6.262 16.397 1.00 95.88 117 THR A CA 1
ATOM 898 C C . THR A 1 117 ? -8.422 6.502 16.616 1.00 95.88 117 THR A C 1
ATOM 900 O O . THR A 1 117 ? -7.757 7.091 15.763 1.00 95.88 117 THR A O 1
ATOM 903 N N . SER A 1 118 ? -7.854 6.024 17.727 1.00 95.88 118 SER A N 1
ATOM 904 C CA . SER A 1 118 ? -6.413 6.075 17.989 1.00 95.88 118 SER A CA 1
ATOM 905 C C . SER A 1 118 ? -5.870 4.766 18.564 1.00 95.88 118 SER A C 1
ATOM 907 O O . SER A 1 118 ? -6.574 3.995 19.222 1.00 95.88 118 SER A O 1
ATOM 909 N N . TYR A 1 119 ? -4.567 4.536 18.377 1.00 96.50 119 TYR A N 1
ATOM 910 C CA . TYR A 1 119 ? -3.901 3.387 18.987 1.00 96.50 119 TYR A CA 1
ATOM 911 C C . TYR A 1 119 ? -3.867 3.476 20.519 1.00 96.50 119 TYR A C 1
ATOM 913 O O . TYR A 1 119 ? -3.986 2.455 21.186 1.00 96.50 119 TYR A O 1
ATOM 921 N N . SER A 1 120 ? -3.782 4.678 21.100 1.00 96.12 120 SER A N 1
ATOM 922 C CA . SER A 1 120 ? -3.829 4.859 22.560 1.00 96.12 120 SER A CA 1
ATOM 923 C C . SER A 1 120 ? -5.167 4.420 23.173 1.00 96.12 120 SER A C 1
ATOM 925 O O . SER A 1 120 ? -5.186 3.797 24.239 1.00 96.12 120 SER A O 1
ATOM 927 N N . GLN A 1 121 ? -6.284 4.671 22.482 1.00 95.75 121 GLN A N 1
ATOM 928 C CA . GLN A 1 121 ? -7.598 4.152 22.870 1.00 95.75 121 GLN A CA 1
ATOM 929 C C . GLN A 1 121 ? -7.632 2.625 22.766 1.00 95.75 121 GLN A C 1
ATOM 931 O O . GLN A 1 121 ? -7.992 1.949 23.732 1.00 95.75 121 GLN A O 1
ATOM 936 N N . LEU A 1 122 ? -7.188 2.072 21.631 1.00 96.75 122 LEU A N 1
ATOM 937 C CA . LEU A 1 122 ? -7.140 0.623 21.434 1.00 96.75 122 LEU A CA 1
ATOM 938 C C . LEU A 1 122 ? -6.272 -0.069 22.502 1.00 96.75 122 LEU A C 1
ATOM 940 O O . LEU A 1 122 ? -6.695 -1.057 23.098 1.00 96.75 122 LEU A O 1
ATOM 944 N N . ALA A 1 123 ? -5.096 0.479 22.809 1.00 97.06 123 ALA A N 1
ATOM 945 C CA . ALA A 1 123 ? -4.182 -0.037 23.827 1.00 97.06 123 ALA A CA 1
ATOM 946 C C . ALA A 1 123 ? -4.820 -0.088 25.225 1.00 97.06 123 ALA A C 1
ATOM 948 O O . ALA A 1 123 ? -4.582 -1.030 25.986 1.00 97.06 123 ALA A O 1
ATOM 949 N N . THR A 1 124 ? -5.679 0.880 25.552 1.00 96.38 124 THR A N 1
ATOM 950 C CA . THR A 1 124 ? -6.444 0.888 26.806 1.00 96.38 124 THR A CA 1
ATOM 951 C C . THR A 1 124 ? -7.447 -0.268 26.855 1.00 96.38 124 THR A C 1
ATOM 953 O O . THR A 1 124 ? -7.545 -0.972 27.866 1.00 96.38 124 THR A O 1
ATOM 956 N N . LEU A 1 125 ? -8.156 -0.525 25.752 1.00 95.75 125 LEU A N 1
ATOM 957 C CA . LEU A 1 125 ? -9.099 -1.645 25.640 1.00 95.75 125 LEU A CA 1
ATOM 958 C C . LEU A 1 125 ? -8.395 -3.007 25.683 1.00 95.75 125 LEU A C 1
ATOM 960 O O . LEU A 1 125 ? -8.885 -3.929 26.334 1.00 95.75 125 LEU A O 1
ATOM 964 N N . ILE A 1 126 ? -7.226 -3.124 25.050 1.00 96.19 126 ILE A N 1
ATOM 965 C CA . ILE A 1 126 ? -6.389 -4.330 25.110 1.00 96.19 126 ILE A CA 1
ATOM 966 C C . ILE A 1 126 ? -5.938 -4.585 26.554 1.00 96.19 126 ILE A C 1
ATOM 968 O O . ILE A 1 126 ? -6.138 -5.676 27.084 1.00 96.19 126 ILE A O 1
ATOM 972 N N . THR A 1 127 ? -5.381 -3.569 27.221 1.00 97.12 127 THR A N 1
ATOM 973 C CA . THR A 1 127 ? -4.850 -3.689 28.592 1.00 97.12 127 THR A CA 1
ATOM 974 C C . THR A 1 127 ? -5.946 -4.045 29.598 1.00 97.12 127 THR A C 1
ATOM 976 O O . THR A 1 127 ? -5.731 -4.853 30.501 1.00 97.12 127 THR A O 1
ATOM 979 N N . SER A 1 128 ? -7.149 -3.496 29.414 1.00 95.50 128 SER A N 1
ATOM 980 C CA . SER A 1 128 ? -8.330 -3.812 30.229 1.00 95.50 128 SER A CA 1
ATOM 981 C C . SER A 1 128 ? -9.053 -5.101 29.814 1.00 95.50 128 SER A C 1
ATOM 983 O O . SER A 1 128 ? -10.067 -5.441 30.421 1.00 95.50 128 SER A O 1
ATOM 985 N N . LYS A 1 129 ? -8.533 -5.842 28.822 1.00 95.25 129 LYS A N 1
ATOM 986 C CA . LYS A 1 129 ? -9.103 -7.098 28.299 1.00 95.25 129 LYS A CA 1
ATOM 987 C C . LYS A 1 129 ? -10.546 -6.957 27.798 1.00 95.25 129 LYS A C 1
ATOM 989 O O . LYS A 1 129 ? -11.331 -7.898 27.879 1.00 95.25 129 LYS A O 1
ATOM 994 N N . GLN A 1 130 ? -10.890 -5.782 27.276 1.00 94.19 130 GLN A N 1
ATOM 995 C CA . GLN A 1 130 ? -12.205 -5.496 26.695 1.00 94.19 130 GLN A CA 1
ATOM 996 C C . GLN A 1 130 ? -12.299 -5.867 25.212 1.00 94.19 130 GLN A C 1
ATOM 998 O O . GLN A 1 130 ? -13.393 -5.896 24.667 1.00 94.19 130 GLN A O 1
ATOM 1003 N N . VAL A 1 131 ? -11.174 -6.154 24.559 1.00 94.69 131 VAL A N 1
ATOM 1004 C CA . VAL A 1 131 ? -11.104 -6.648 23.177 1.00 94.69 131 VAL A CA 1
ATOM 1005 C C . VAL A 1 131 ? -10.088 -7.783 23.087 1.00 94.69 131 VAL A C 1
ATOM 1007 O O . VAL A 1 131 ? -9.199 -7.894 23.934 1.00 94.69 131 VAL A O 1
ATOM 1010 N N . THR A 1 132 ? -10.192 -8.610 22.049 1.00 94.31 132 THR A N 1
ATOM 1011 C CA . THR A 1 132 ? -9.194 -9.644 21.737 1.00 94.31 132 THR A CA 1
ATOM 1012 C C . THR A 1 132 ? -8.573 -9.401 20.367 1.00 94.31 132 THR A C 1
ATOM 1014 O O . THR A 1 132 ? -9.221 -8.868 19.464 1.00 94.31 132 THR A O 1
ATOM 1017 N N . LEU A 1 133 ? -7.299 -9.773 20.224 1.00 95.69 133 LEU A N 1
ATOM 1018 C CA . LEU A 1 133 ? -6.546 -9.645 18.979 1.00 95.69 133 LEU A CA 1
ATOM 1019 C C . LEU A 1 133 ? -6.341 -11.018 18.338 1.00 95.69 133 LEU A C 1
ATOM 1021 O O . LEU A 1 133 ? -6.035 -11.990 19.029 1.00 95.69 133 LEU A O 1
ATOM 1025 N N . SER A 1 134 ? -6.473 -11.074 17.017 1.00 93.56 134 SER A N 1
ATOM 1026 C CA . SER A 1 134 ? -6.094 -12.218 16.190 1.00 93.56 134 SER A CA 1
ATOM 1027 C C . SER A 1 134 ? -5.161 -11.762 15.072 1.00 93.56 134 SER A C 1
ATOM 1029 O O . SER A 1 134 ? -5.355 -10.697 14.481 1.00 93.56 134 SER A O 1
ATOM 1031 N N . TYR A 1 135 ? -4.149 -12.578 14.786 1.00 92.31 135 TYR A N 1
ATOM 1032 C CA . TYR A 1 135 ? -3.070 -12.282 13.845 1.00 92.31 135 TYR A CA 1
ATOM 1033 C C . TYR A 1 135 ? -3.119 -13.293 12.698 1.00 92.31 135 TYR A C 1
ATOM 1035 O O . TYR A 1 135 ? -2.389 -14.284 12.721 1.00 92.31 135 TYR A O 1
ATOM 1043 N N . PRO A 1 136 ? -3.990 -13.090 11.697 1.00 88.31 136 PRO A N 1
ATOM 1044 C CA . PRO A 1 136 ? -4.158 -14.032 10.593 1.00 88.31 136 PRO A CA 1
ATOM 1045 C C . PRO A 1 136 ? -2.931 -14.133 9.671 1.00 88.31 136 PRO A C 1
ATOM 1047 O O . PRO A 1 136 ? -2.955 -14.933 8.740 1.00 88.31 136 PRO A O 1
ATOM 1050 N N . ASN A 1 137 ? -1.878 -13.338 9.910 1.00 87.94 137 ASN A N 1
ATOM 1051 C CA . ASN A 1 137 ? -0.682 -13.246 9.072 1.00 87.94 137 ASN A CA 1
ATOM 1052 C C . ASN A 1 137 ? -1.015 -12.884 7.614 1.00 87.94 137 ASN A C 1
ATOM 1054 O O . ASN A 1 137 ? -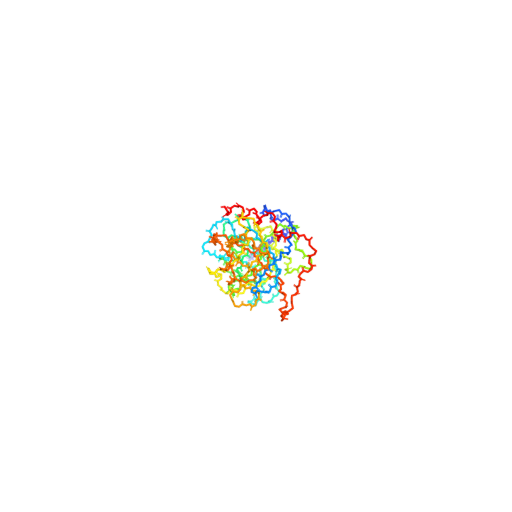0.460 -13.438 6.667 1.00 87.94 137 ASN A O 1
ATOM 1058 N N . VAL A 1 138 ? -1.976 -11.973 7.446 1.00 89.38 138 VAL A N 1
ATOM 1059 C CA . VAL A 1 138 ? -2.401 -11.464 6.142 1.00 89.38 138 VAL A CA 1
ATOM 1060 C C . VAL A 1 138 ? -1.715 -10.131 5.915 1.00 89.38 138 VAL A C 1
ATOM 1062 O O . VAL A 1 138 ? -1.906 -9.193 6.688 1.00 89.38 138 VAL A O 1
ATOM 1065 N N . LEU A 1 139 ? -0.935 -10.058 4.842 1.00 91.44 139 LEU A N 1
ATOM 1066 C CA . LEU A 1 139 ? -0.255 -8.845 4.424 1.00 91.44 139 LEU A CA 1
ATOM 1067 C C . LEU A 1 139 ? -1.042 -8.170 3.304 1.00 91.44 139 LEU A C 1
ATOM 1069 O O . LEU A 1 139 ? -1.441 -8.838 2.351 1.00 91.44 139 LEU A O 1
ATOM 1073 N N . VAL A 1 140 ? -1.259 -6.863 3.404 1.00 93.38 140 VAL A N 1
ATOM 1074 C CA . VAL A 1 140 ? -1.964 -6.065 2.390 1.00 93.38 140 VAL A CA 1
ATOM 1075 C C . VAL A 1 140 ? -1.120 -4.879 1.944 1.00 93.38 140 VAL A C 1
ATOM 1077 O O . VAL A 1 140 ? -0.358 -4.327 2.736 1.00 93.38 140 VAL A O 1
ATOM 1080 N N . ASN A 1 141 ? -1.234 -4.508 0.672 1.00 94.75 141 ASN A N 1
ATOM 1081 C CA . ASN A 1 141 ? -0.571 -3.330 0.123 1.00 94.75 141 ASN A CA 1
ATOM 1082 C C . ASN A 1 141 ? -1.534 -2.139 0.156 1.00 94.75 141 ASN A C 1
ATOM 1084 O O . ASN A 1 141 ? -2.448 -2.065 -0.670 1.00 94.75 141 ASN A O 1
ATOM 1088 N N . CYS A 1 142 ? -1.323 -1.229 1.110 1.00 96.06 142 CYS A N 1
ATOM 1089 C CA . CYS A 1 142 ? -2.195 -0.080 1.313 1.00 96.06 142 CYS A CA 1
ATOM 1090 C C . CYS A 1 142 ? -1.422 1.244 1.459 1.00 96.06 142 CYS A C 1
ATOM 1092 O O . CYS A 1 142 ? -1.290 1.744 2.578 1.00 96.06 142 CYS A O 1
ATOM 1094 N N . PRO A 1 143 ? -0.889 1.837 0.376 1.00 95.56 143 PRO A N 1
ATOM 1095 C CA . PRO A 1 143 ? -0.175 3.107 0.464 1.00 95.56 143 PRO A CA 1
ATOM 1096 C C . PRO A 1 143 ? -1.075 4.232 0.986 1.00 95.56 143 PRO A C 1
ATOM 1098 O O . PRO A 1 143 ? -2.120 4.530 0.399 1.00 95.56 143 PRO A O 1
ATOM 1101 N N . VAL A 1 144 ? -0.650 4.887 2.071 1.00 95.88 144 VAL A N 1
ATOM 1102 C CA . VAL A 1 144 ? -1.279 6.114 2.575 1.00 95.88 144 VAL A CA 1
ATOM 1103 C C . VAL A 1 144 ? -0.926 7.271 1.655 1.00 95.88 144 VAL A C 1
ATOM 1105 O O . VAL A 1 144 ? 0.236 7.511 1.331 1.00 95.88 144 VAL A O 1
ATOM 1108 N N . VAL A 1 145 ? -1.948 8.019 1.256 1.00 94.62 145 VAL A N 1
ATOM 1109 C CA . VAL A 1 145 ? -1.836 9.116 0.295 1.00 94.62 145 VAL A CA 1
ATOM 1110 C C . VAL A 1 145 ? -2.516 10.372 0.831 1.00 94.62 145 VAL A C 1
ATOM 1112 O O . VAL A 1 145 ? -3.182 10.372 1.867 1.00 94.62 145 VAL A O 1
ATOM 1115 N N . HIS A 1 146 ? -2.353 11.488 0.126 1.00 94.31 146 HIS A N 1
ATOM 1116 C CA . HIS A 1 146 ? -3.141 12.680 0.414 1.00 94.31 146 HIS A CA 1
ATOM 1117 C C . HIS A 1 146 ? -4.640 12.419 0.138 1.00 94.31 146 HIS A C 1
ATOM 1119 O O . HIS A 1 146 ? -4.977 11.740 -0.834 1.00 94.31 146 HIS A O 1
ATOM 1125 N N . GLN A 1 147 ? -5.539 12.991 0.948 1.00 94.81 147 GLN A N 1
ATOM 1126 C CA . GLN A 1 147 ? -7.004 12.790 0.886 1.00 94.81 147 GLN A CA 1
ATOM 1127 C C . GLN A 1 147 ? -7.646 13.054 -0.489 1.00 94.81 147 GLN A C 1
ATOM 1129 O O . GLN A 1 147 ? -8.647 12.445 -0.828 1.00 94.81 147 GLN A O 1
ATOM 1134 N N . ASN A 1 148 ? -7.054 13.943 -1.289 1.00 94.56 148 ASN A N 1
ATOM 1135 C CA . ASN A 1 148 ? -7.556 14.307 -2.621 1.00 94.56 148 ASN A CA 1
ATOM 1136 C C . ASN A 1 148 ? -6.824 13.570 -3.758 1.00 94.56 148 ASN A C 1
ATOM 1138 O O . ASN A 1 148 ? -6.935 13.957 -4.922 1.00 94.56 148 ASN A O 1
ATOM 1142 N N . SER A 1 149 ? -6.008 12.567 -3.430 1.00 94.81 149 SER A N 1
ATOM 1143 C CA . SER A 1 149 ? -5.306 11.785 -4.446 1.00 94.81 149 SER A CA 1
ATOM 1144 C C . SER A 1 149 ? -6.245 10.798 -5.119 1.00 94.81 149 SER A C 1
ATOM 1146 O O . SER A 1 149 ? -7.171 10.299 -4.492 1.00 94.81 149 SER A O 1
ATOM 1148 N N . THR A 1 150 ? -5.978 10.479 -6.380 1.00 95.19 150 THR A N 1
ATOM 1149 C CA . THR A 1 150 ? -6.781 9.528 -7.164 1.00 95.19 150 THR A CA 1
ATOM 1150 C C . THR A 1 150 ? -5.880 8.592 -7.960 1.00 95.19 150 THR A C 1
ATOM 1152 O O . THR A 1 150 ? -4.715 8.909 -8.201 1.00 95.19 150 THR A O 1
ATOM 1155 N N . LEU A 1 151 ? -6.413 7.441 -8.366 1.00 93.94 151 LEU A N 1
ATOM 1156 C CA . LEU A 1 151 ? -5.806 6.583 -9.383 1.00 93.94 151 LEU A CA 1
ATOM 1157 C C . LEU A 1 151 ? -6.406 6.904 -10.761 1.00 93.94 151 LEU A C 1
ATOM 1159 O O . LEU A 1 151 ? -7.559 7.333 -10.852 1.00 93.94 151 LEU A O 1
ATOM 1163 N N . ASP A 1 152 ? -5.648 6.653 -11.833 1.00 89.38 152 ASP A N 1
ATOM 1164 C CA . ASP A 1 152 ? -6.193 6.625 -13.198 1.00 89.38 152 ASP A CA 1
ATOM 1165 C C . ASP A 1 152 ? -7.460 5.758 -13.282 1.00 89.38 152 ASP A C 1
ATOM 1167 O O . ASP A 1 152 ? -7.604 4.758 -12.581 1.00 89.38 152 ASP A O 1
ATOM 1171 N N . THR A 1 153 ? -8.365 6.105 -14.199 1.00 81.25 153 THR A N 1
ATOM 1172 C CA . THR A 1 153 ? -9.601 5.346 -14.424 1.00 81.25 153 THR A CA 1
ATOM 1173 C C . THR A 1 153 ? -9.419 4.216 -15.455 1.00 81.25 153 THR A C 1
ATOM 1175 O O . THR A 1 153 ? -8.688 4.383 -16.437 1.00 81.25 153 THR A O 1
ATOM 1178 N N . PRO A 1 154 ? -10.086 3.055 -15.281 1.00 83.88 154 PRO A N 1
ATOM 1179 C CA . PRO A 1 154 ? -10.755 2.617 -14.050 1.00 83.88 154 PRO A CA 1
ATOM 1180 C C . PRO A 1 154 ? -9.738 2.394 -12.917 1.00 83.88 154 PRO A C 1
ATOM 1182 O O . PRO A 1 154 ? -8.607 2.007 -13.198 1.00 83.88 154 PRO A O 1
ATOM 1185 N N . SER A 1 155 ? -10.157 2.647 -11.669 1.00 86.81 155 SER A N 1
ATOM 1186 C CA . SER A 1 155 ? -9.311 2.447 -10.483 1.00 86.81 155 SER A CA 1
ATOM 1187 C C . SER A 1 155 ? -9.031 0.961 -10.275 1.00 86.81 155 SER A C 1
ATOM 1189 O O . SER A 1 155 ? -9.970 0.168 -10.192 1.00 86.81 155 SER A O 1
ATOM 1191 N N . ASP A 1 156 ? -7.756 0.605 -10.137 1.00 92.38 156 ASP A N 1
ATOM 1192 C CA . ASP A 1 156 ? -7.310 -0.776 -9.907 1.00 92.38 156 ASP A CA 1
ATOM 1193 C C . ASP A 1 156 ? -7.164 -1.120 -8.405 1.00 92.38 156 ASP A C 1
ATOM 1195 O O . ASP A 1 156 ? -6.745 -2.219 -8.045 1.00 92.38 156 ASP A O 1
ATOM 1199 N N . ALA A 1 157 ? -7.523 -0.187 -7.516 1.00 94.81 157 ALA A N 1
ATOM 1200 C CA . ALA A 1 157 ? -7.548 -0.371 -6.065 1.00 94.81 157 ALA A CA 1
ATOM 1201 C C . ALA A 1 157 ? -8.847 0.169 -5.459 1.00 94.81 157 ALA A C 1
ATOM 1203 O O . ALA A 1 157 ? -9.548 0.991 -6.064 1.00 94.81 157 ALA A O 1
ATOM 1204 N N . LYS A 1 158 ? -9.154 -0.265 -4.233 1.00 95.50 158 LYS A N 1
ATOM 1205 C CA . LYS A 1 158 ? -10.236 0.338 -3.449 1.00 95.50 158 LYS A CA 1
ATOM 1206 C C . LYS A 1 158 ? -9.753 1.652 -2.844 1.00 95.50 158 LYS A C 1
ATOM 1208 O O . LYS A 1 158 ? -8.677 1.702 -2.260 1.00 95.50 158 LYS A O 1
ATOM 1213 N N . ASP A 1 159 ? -10.574 2.686 -2.944 1.00 95.50 159 ASP A N 1
ATOM 1214 C CA . ASP A 1 159 ? -10.406 3.940 -2.208 1.00 95.50 159 ASP A CA 1
ATOM 1215 C C . ASP A 1 159 ? -10.947 3.744 -0.781 1.00 95.50 159 ASP A C 1
ATOM 1217 O O . ASP A 1 159 ? -12.103 3.336 -0.602 1.00 95.50 159 ASP A O 1
ATOM 1221 N N . VAL A 1 160 ? -10.092 3.926 0.232 1.00 96.88 160 VAL A N 1
ATOM 1222 C CA . VAL A 1 160 ? -10.418 3.602 1.624 1.00 96.88 160 VAL A CA 1
ATOM 1223 C C . VAL A 1 160 ? -10.017 4.724 2.578 1.00 96.88 160 VAL A C 1
ATOM 1225 O O . VAL A 1 160 ? -8.908 5.257 2.552 1.00 96.88 160 VAL A O 1
ATOM 1228 N N . THR A 1 161 ? -10.916 5.027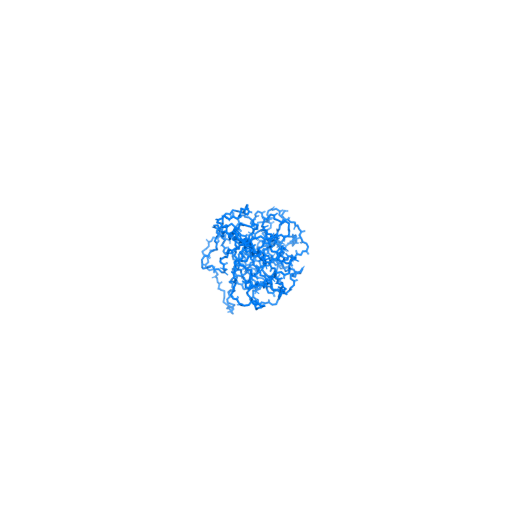 3.516 1.00 97.19 161 THR A N 1
ATOM 1229 C CA . THR A 1 161 ? -10.631 5.886 4.672 1.00 97.19 161 THR A CA 1
ATOM 1230 C C . THR A 1 161 ? -10.482 5.059 5.950 1.00 97.19 161 THR A C 1
ATOM 1232 O O . THR A 1 161 ? -11.313 4.196 6.242 1.00 97.19 161 THR A O 1
ATOM 1235 N N . GLY A 1 162 ? -9.459 5.360 6.748 1.00 97.31 162 GLY A N 1
ATOM 1236 C CA . GLY A 1 162 ? -9.229 4.816 8.088 1.00 97.31 162 GLY A CA 1
ATOM 1237 C C . GLY A 1 162 ? -9.145 5.901 9.160 1.00 97.31 162 GLY A C 1
ATOM 1238 O O . GLY A 1 162 ? -9.381 7.079 8.888 1.00 97.31 162 GLY A O 1
ATOM 1239 N N . TYR A 1 163 ? -8.758 5.495 10.366 1.00 97.88 163 TYR A N 1
ATOM 1240 C CA . TYR A 1 163 ? -8.387 6.392 11.454 1.00 97.88 163 TYR A CA 1
ATOM 1241 C C . TYR A 1 163 ? -6.887 6.339 11.741 1.00 97.88 163 TYR A C 1
ATOM 1243 O O . TYR A 1 163 ? -6.268 5.275 11.692 1.00 97.88 163 TYR A O 1
ATOM 1251 N N . TYR A 1 164 ? -6.335 7.494 12.096 1.00 96.81 164 TYR A N 1
ATOM 1252 C CA . TYR A 1 164 ? -4.990 7.667 12.630 1.00 96.81 164 TYR A CA 1
ATOM 1253 C C . TYR A 1 164 ? -5.029 8.794 13.669 1.00 96.81 164 TYR A C 1
ATOM 1255 O O . TYR A 1 164 ? -5.431 9.911 13.352 1.00 96.81 164 TYR A O 1
ATOM 1263 N N . ASN A 1 165 ? -4.653 8.501 14.918 1.00 95.31 165 ASN A N 1
ATOM 1264 C CA . ASN A 1 165 ? -4.586 9.473 16.022 1.00 95.31 165 ASN A CA 1
ATOM 1265 C C . ASN A 1 165 ? -5.805 10.411 16.154 1.00 95.31 165 ASN A C 1
ATOM 1267 O O . ASN A 1 165 ? -5.665 11.607 16.402 1.00 95.31 165 ASN A O 1
ATOM 1271 N N . GLY A 1 166 ? -7.016 9.863 16.023 1.00 94.81 166 GLY A N 1
ATOM 1272 C CA . GLY A 1 166 ? -8.254 10.635 16.144 1.00 94.81 166 GLY A CA 1
ATOM 1273 C C . GLY A 1 166 ? -8.619 11.451 14.903 1.00 94.81 166 GLY A C 1
ATOM 1274 O O . GLY A 1 166 ? -9.516 12.281 14.980 1.00 94.81 166 GLY A O 1
ATOM 1275 N N . GLN A 1 167 ? -7.950 11.233 13.770 1.00 95.50 167 GLN A N 1
ATOM 1276 C CA . GLN A 1 167 ? -8.214 11.890 12.489 1.00 95.50 167 GLN A CA 1
ATOM 1277 C C . GLN A 1 167 ? -8.504 10.861 11.394 1.00 95.50 167 GLN A C 1
ATOM 1279 O O . GLN A 1 167 ? -8.166 9.683 11.530 1.00 95.50 167 GLN A O 1
ATOM 1284 N N . LEU A 1 168 ? -9.120 11.303 10.297 1.00 96.75 168 LEU A N 1
ATOM 1285 C CA . LEU A 1 168 ? -9.291 10.487 9.095 1.00 96.75 168 LEU A CA 1
ATOM 1286 C C . LEU A 1 168 ? -7.969 10.376 8.331 1.00 96.75 168 LEU A C 1
ATOM 1288 O O . LEU A 1 168 ? -7.224 11.342 8.211 1.00 96.75 168 LEU A O 1
ATOM 1292 N N . VAL A 1 169 ? -7.691 9.212 7.761 1.00 96.88 169 VAL A N 1
ATOM 1293 C CA . VAL A 1 169 ? -6.548 8.995 6.864 1.00 96.88 169 VAL A CA 1
ATOM 1294 C C . VAL A 1 169 ? -7.022 8.292 5.602 1.00 96.88 169 VAL A C 1
ATOM 1296 O O . VAL A 1 169 ? -7.952 7.491 5.661 1.00 96.88 169 VAL A O 1
ATOM 1299 N N . HIS A 1 170 ? -6.408 8.604 4.465 1.00 96.94 170 HIS A N 1
ATOM 1300 C CA . HIS A 1 170 ? -6.782 8.077 3.156 1.00 96.94 170 HIS A CA 1
ATOM 1301 C C . HIS A 1 170 ? -5.678 7.166 2.607 1.00 96.94 170 HIS A C 1
ATOM 1303 O O . HIS A 1 170 ? -4.495 7.503 2.695 1.00 96.94 170 HIS A O 1
ATOM 1309 N N . TYR A 1 171 ? -6.056 6.014 2.057 1.00 97.25 171 TYR A N 1
ATOM 1310 C CA . TYR A 1 171 ? -5.144 5.077 1.406 1.00 97.25 171 TYR A CA 1
ATOM 1311 C C . TYR A 1 171 ? -5.857 4.297 0.301 1.00 97.25 171 TYR A C 1
ATOM 1313 O O . TYR A 1 171 ? -7.070 4.091 0.345 1.00 97.25 171 TYR A O 1
ATOM 1321 N N . PHE A 1 172 ? -5.083 3.818 -0.669 1.00 97.56 172 PHE A N 1
ATOM 1322 C CA . PHE A 1 172 ? -5.574 2.862 -1.659 1.00 97.56 172 PHE A CA 1
ATOM 1323 C C . PHE A 1 172 ? -5.340 1.444 -1.156 1.00 97.56 172 PHE A C 1
ATOM 1325 O O . PHE A 1 172 ? -4.245 1.162 -0.704 1.00 97.56 172 PHE A O 1
ATOM 1332 N N . ASP A 1 173 ? -6.321 0.549 -1.237 1.00 96.44 173 ASP A N 1
ATOM 1333 C CA . ASP A 1 173 ? -6.184 -0.872 -0.889 1.00 96.44 173 ASP A CA 1
ATOM 1334 C C . ASP A 1 173 ? -6.075 -1.713 -2.172 1.00 96.44 173 ASP A C 1
ATOM 1336 O O . ASP A 1 173 ? -7.067 -1.926 -2.881 1.00 96.44 173 ASP A O 1
ATOM 1340 N N . PHE A 1 174 ? -4.852 -2.172 -2.469 1.00 94.81 174 PHE A N 1
ATOM 1341 C CA . PHE A 1 174 ? -4.530 -3.071 -3.588 1.00 94.81 174 PHE A CA 1
ATOM 1342 C C . PHE A 1 174 ? -4.740 -4.555 -3.235 1.00 94.81 174 PHE A C 1
ATOM 1344 O O . PHE A 1 174 ? -4.461 -5.438 -4.046 1.00 94.81 174 PHE A O 1
ATOM 1351 N N . GLY A 1 175 ? -5.245 -4.854 -2.037 1.00 91.94 175 GLY A N 1
ATOM 1352 C CA . GLY A 1 175 ? -5.505 -6.203 -1.567 1.00 91.94 175 GLY A CA 1
ATOM 1353 C C . GLY A 1 175 ? -4.271 -6.910 -1.010 1.00 91.94 175 GLY A C 1
ATOM 1354 O O . GLY A 1 175 ? -3.305 -6.297 -0.551 1.00 91.94 175 GLY A O 1
ATOM 1355 N N . VAL A 1 176 ? -4.345 -8.243 -0.998 1.00 90.06 176 VAL A N 1
ATOM 1356 C CA . VAL A 1 176 ? -3.332 -9.117 -0.394 1.00 90.06 176 VAL A CA 1
ATOM 1357 C C . VAL A 1 176 ? -2.024 -9.058 -1.180 1.00 90.06 176 VAL A C 1
ATOM 1359 O O . VAL A 1 176 ? -2.013 -9.230 -2.396 1.00 90.06 176 VAL A O 1
ATOM 1362 N N . ASN A 1 177 ? -0.910 -8.885 -0.470 1.00 86.12 177 ASN A N 1
ATOM 1363 C CA . ASN A 1 177 ? 0.433 -8.994 -1.027 1.00 86.12 177 ASN A CA 1
ATOM 1364 C C . ASN A 1 177 ? 0.934 -10.443 -0.862 1.00 86.12 177 ASN A C 1
ATOM 1366 O O . ASN A 1 177 ? 1.111 -10.913 0.260 1.00 86.12 177 ASN A O 1
ATOM 1370 N N . GLY A 1 178 ? 1.107 -11.151 -1.985 1.00 67.62 178 GLY A N 1
ATOM 1371 C CA . GLY A 1 178 ? 1.155 -12.620 -2.075 1.00 67.62 178 GLY A CA 1
ATOM 1372 C C . GLY A 1 178 ? 2.346 -13.349 -1.439 1.00 67.62 178 GLY A C 1
A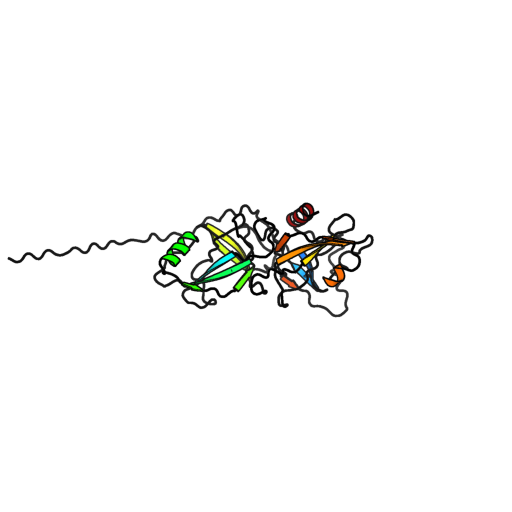TOM 1373 O O . GLY A 1 178 ? 2.270 -14.564 -1.269 1.00 67.62 178 GLY A O 1
ATOM 1374 N N . ALA A 1 179 ? 3.416 -12.668 -1.030 1.00 56.69 179 ALA A N 1
ATOM 1375 C CA . ALA A 1 179 ? 4.516 -13.330 -0.335 1.00 56.69 179 ALA A CA 1
ATOM 1376 C C . ALA A 1 179 ? 4.271 -13.370 1.179 1.00 56.69 179 ALA A C 1
ATOM 1378 O O . ALA A 1 179 ? 4.339 -12.355 1.876 1.00 56.69 179 ALA A O 1
ATOM 1379 N N . GLY A 1 180 ? 4.001 -14.569 1.699 1.00 49.00 180 GLY A N 1
ATOM 1380 C CA . GLY A 1 180 ? 3.960 -14.820 3.135 1.00 49.00 180 GLY A CA 1
ATOM 1381 C C . GLY A 1 180 ? 5.237 -14.334 3.835 1.00 49.00 180 GLY A C 1
ATOM 1382 O O . GLY A 1 180 ? 6.346 -14.541 3.346 1.00 49.00 180 GLY A O 1
ATOM 1383 N N . ASN A 1 181 ? 5.063 -13.717 5.006 1.00 46.62 181 ASN A N 1
ATOM 1384 C CA . ASN A 1 181 ? 6.115 -13.288 5.938 1.00 46.62 181 ASN A CA 1
ATOM 1385 C C . ASN A 1 181 ? 7.066 -12.164 5.484 1.00 46.62 181 ASN A C 1
ATOM 1387 O O . ASN A 1 181 ? 8.262 -12.281 5.739 1.00 46.62 181 ASN A O 1
ATOM 1391 N N . GLY A 1 182 ? 6.573 -11.060 4.902 1.00 53.22 182 GLY A N 1
ATOM 1392 C CA . GLY A 1 182 ? 7.346 -9.801 4.830 1.00 53.22 182 GLY A CA 1
ATOM 1393 C C . GLY A 1 182 ? 8.761 -10.026 4.298 1.00 53.22 182 GLY A C 1
ATOM 1394 O O . GLY A 1 182 ? 9.752 -9.735 4.963 1.00 53.22 182 GLY A O 1
ATOM 1395 N N . ASN A 1 183 ? 8.832 -10.716 3.165 1.00 54.00 183 ASN A N 1
ATOM 1396 C CA . ASN A 1 183 ? 10.032 -11.332 2.637 1.00 54.00 183 ASN A CA 1
ATOM 1397 C C . ASN A 1 183 ? 11.185 -10.324 2.528 1.00 54.00 183 ASN A C 1
ATOM 1399 O O . ASN A 1 183 ? 11.237 -9.492 1.631 1.00 54.00 183 ASN A O 1
ATOM 1403 N N . ASN A 1 184 ? 12.185 -10.496 3.399 1.00 59.97 184 ASN A N 1
ATOM 1404 C CA . ASN A 1 184 ? 13.490 -9.823 3.334 1.00 59.97 184 ASN A CA 1
ATOM 1405 C C . ASN A 1 184 ? 14.284 -10.146 2.052 1.00 59.97 184 ASN A C 1
ATOM 1407 O O . ASN A 1 184 ? 15.392 -9.652 1.873 1.00 59.97 184 ASN A O 1
ATOM 1411 N N . ASN A 1 185 ? 13.744 -10.993 1.176 1.00 69.62 185 ASN A N 1
ATOM 1412 C CA . ASN A 1 185 ? 14.303 -11.305 -0.129 1.00 69.62 185 ASN A CA 1
ATOM 1413 C C . ASN A 1 185 ? 13.410 -10.706 -1.219 1.00 69.62 185 ASN A C 1
ATOM 1415 O O . ASN A 1 185 ? 12.789 -11.438 -1.987 1.00 69.62 185 ASN A O 1
ATOM 1419 N N . LEU A 1 186 ? 13.284 -9.376 -1.220 1.00 80.00 186 LEU A N 1
ATOM 1420 C CA . LEU A 1 186 ? 12.618 -8.685 -2.316 1.00 80.00 186 LEU A CA 1
ATOM 1421 C C . LEU A 1 186 ? 13.404 -8.903 -3.606 1.00 80.00 186 LEU A C 1
ATOM 1423 O O . LEU A 1 186 ? 14.639 -8.878 -3.621 1.00 80.00 186 LEU A O 1
ATOM 1427 N N . GLU A 1 187 ? 12.677 -9.074 -4.699 1.00 86.00 187 GLU A N 1
ATOM 1428 C CA . GLU A 1 187 ? 13.284 -9.132 -6.017 1.00 86.00 187 GLU A CA 1
ATOM 1429 C C . GLU A 1 187 ? 13.611 -7.725 -6.537 1.00 86.00 187 GLU A C 1
ATOM 1431 O O . GLU A 1 187 ? 13.283 -6.698 -5.928 1.00 86.00 187 GLU A O 1
ATOM 1436 N N . LYS A 1 188 ? 14.318 -7.673 -7.666 1.00 87.81 188 LYS A N 1
ATOM 1437 C CA . LYS A 1 188 ? 14.853 -6.430 -8.223 1.00 87.81 188 LYS A CA 1
ATOM 1438 C C . LYS A 1 188 ? 14.005 -5.965 -9.389 1.00 87.81 188 LYS A C 1
ATOM 1440 O O . LYS A 1 188 ? 13.870 -6.696 -10.365 1.00 87.81 188 LYS A O 1
ATOM 1445 N N . VAL A 1 189 ? 13.528 -4.727 -9.326 1.00 89.69 189 VAL A N 1
ATOM 1446 C CA . VAL A 1 189 ? 13.066 -4.014 -10.518 1.00 89.69 189 VAL A CA 1
ATOM 1447 C C . VAL A 1 189 ? 14.269 -3.375 -11.203 1.00 89.69 189 VAL A C 1
ATOM 1449 O O . VAL A 1 189 ? 15.089 -2.716 -10.561 1.00 89.69 189 VAL A O 1
ATOM 1452 N N . TYR A 1 190 ? 14.377 -3.557 -12.515 1.00 90.75 190 TYR A N 1
ATOM 1453 C CA . TYR A 1 190 ? 15.475 -3.030 -13.311 1.00 90.75 190 TYR A CA 1
ATOM 1454 C C . TYR A 1 190 ? 15.057 -1.755 -14.042 1.00 90.75 190 TYR A C 1
ATOM 1456 O O . TYR A 1 190 ? 14.195 -1.761 -14.923 1.00 90.75 190 TYR A O 1
ATOM 1464 N N . VAL A 1 191 ? 15.710 -0.655 -13.683 1.00 91.06 191 VAL A N 1
ATOM 1465 C CA . VAL A 1 191 ? 15.611 0.644 -14.344 1.00 91.06 191 VAL A CA 1
ATOM 1466 C C . VAL A 1 191 ? 16.644 0.683 -15.464 1.00 91.06 191 VAL A C 1
ATOM 1468 O O . VAL A 1 191 ? 17.850 0.690 -15.206 1.00 91.06 191 VAL A O 1
ATOM 1471 N N . ILE A 1 192 ? 16.176 0.708 -16.710 1.00 89.81 192 ILE A N 1
ATOM 1472 C CA . ILE A 1 192 ? 17.042 0.726 -17.890 1.00 89.81 192 ILE A CA 1
ATOM 1473 C C . ILE A 1 192 ? 17.484 2.159 -18.183 1.00 89.81 192 ILE A C 1
ATOM 1475 O O . ILE A 1 192 ? 16.652 3.040 -18.404 1.00 89.81 192 ILE A O 1
ATOM 1479 N N . LEU A 1 193 ? 18.795 2.383 -18.193 1.00 90.19 193 LEU A N 1
ATOM 1480 C CA . LEU A 1 193 ? 19.440 3.663 -18.459 1.00 90.19 193 LEU A CA 1
ATOM 1481 C C . LEU A 1 193 ? 20.317 3.555 -19.710 1.00 90.19 193 LEU A C 1
ATOM 1483 O O . LEU A 1 193 ? 20.957 2.530 -19.923 1.00 90.19 193 LEU A O 1
ATOM 1487 N N . ASP A 1 194 ? 20.402 4.609 -20.512 1.00 88.00 194 ASP A N 1
ATOM 1488 C CA . ASP A 1 194 ? 21.372 4.705 -21.601 1.00 88.00 194 ASP A CA 1
ATOM 1489 C C . ASP A 1 194 ? 22.801 4.917 -21.074 1.00 88.00 194 ASP A C 1
ATOM 1491 O O . ASP A 1 194 ? 23.035 5.083 -19.875 1.00 88.00 194 ASP A O 1
ATOM 1495 N N . SER A 1 195 ? 23.783 4.958 -21.981 1.00 86.38 195 SER A N 1
ATOM 1496 C CA . SER A 1 195 ? 25.197 5.149 -21.632 1.00 86.38 195 SER A CA 1
ATOM 1497 C C . SER A 1 195 ? 25.518 6.490 -20.955 1.00 86.38 195 SER A C 1
ATOM 1499 O O . SER A 1 195 ? 26.632 6.661 -20.470 1.00 86.38 195 SER A O 1
ATOM 1501 N N . THR A 1 196 ? 24.580 7.441 -20.943 1.00 85.69 196 THR A N 1
ATOM 1502 C CA . THR A 1 196 ? 24.699 8.740 -20.262 1.00 85.69 196 THR A CA 1
ATOM 1503 C C . THR A 1 196 ? 23.971 8.777 -18.916 1.00 85.69 196 THR A C 1
ATOM 1505 O O . THR A 1 196 ? 24.029 9.788 -18.224 1.00 85.69 196 THR A O 1
ATOM 1508 N N . GLY A 1 197 ? 23.323 7.675 -18.521 1.00 85.00 197 GLY A N 1
ATOM 1509 C CA . GLY A 1 197 ? 22.577 7.560 -17.270 1.00 85.00 197 GLY A CA 1
ATOM 1510 C C . GLY A 1 197 ? 21.117 8.012 -17.361 1.00 85.00 197 GLY A C 1
ATOM 1511 O O . GLY A 1 197 ? 20.446 8.055 -16.334 1.00 85.00 197 GLY A O 1
ATOM 1512 N N . ASN A 1 198 ? 20.602 8.322 -18.555 1.00 86.56 198 ASN A N 1
ATOM 1513 C CA . ASN A 1 198 ? 19.208 8.735 -18.730 1.00 86.56 198 ASN A CA 1
ATOM 1514 C C . ASN A 1 198 ? 18.289 7.521 -18.935 1.00 86.56 198 ASN A C 1
ATOM 1516 O O . ASN A 1 198 ? 18.711 6.557 -19.570 1.00 86.56 198 ASN A O 1
ATOM 1520 N N . PRO A 1 199 ? 17.027 7.543 -18.468 1.00 87.38 199 PRO A N 1
ATOM 1521 C CA . PRO A 1 199 ? 16.075 6.461 -18.718 1.00 87.38 199 PRO A CA 1
ATOM 1522 C C . PRO A 1 199 ? 15.945 6.118 -20.209 1.00 87.38 199 PRO A C 1
ATOM 1524 O O . PRO A 1 199 ? 15.670 6.987 -21.036 1.00 87.38 199 PRO A O 1
ATOM 1527 N N . SER A 1 200 ? 16.102 4.837 -20.544 1.00 87.88 200 SER A N 1
ATOM 1528 C CA . SER A 1 200 ? 16.120 4.326 -21.919 1.00 87.88 200 SER A CA 1
ATOM 1529 C C . SER A 1 200 ? 15.145 3.156 -22.078 1.00 87.88 200 SER A C 1
ATOM 1531 O O . SER A 1 200 ? 15.516 2.009 -22.312 1.00 87.88 200 SER A O 1
ATOM 1533 N N . GLY A 1 201 ? 13.855 3.441 -21.914 1.00 86.25 201 GLY A N 1
ATOM 1534 C CA . GLY A 1 201 ? 12.774 2.463 -22.057 1.00 86.25 201 GLY A CA 1
ATOM 1535 C C . GLY A 1 201 ? 12.075 2.115 -20.746 1.00 86.25 201 GLY A C 1
ATOM 1536 O O . GLY A 1 201 ? 12.249 2.779 -19.722 1.00 86.25 201 GLY A O 1
ATOM 1537 N N . ASN A 1 202 ? 11.231 1.094 -20.817 1.00 91.00 202 ASN A N 1
ATOM 1538 C CA . ASN A 1 202 ? 10.385 0.651 -19.718 1.00 91.00 202 ASN A CA 1
ATOM 1539 C C . ASN A 1 202 ? 11.181 -0.155 -18.689 1.00 91.00 202 ASN A C 1
ATOM 1541 O O . ASN A 1 202 ? 12.228 -0.730 -18.989 1.00 91.00 202 ASN A O 1
ATOM 1545 N N . HIS A 1 203 ? 10.677 -0.190 -17.459 1.00 91.75 203 HIS A N 1
ATOM 1546 C CA . HIS A 1 203 ? 11.292 -0.968 -16.388 1.00 91.75 203 HIS A CA 1
ATOM 1547 C C . HIS A 1 203 ? 10.941 -2.439 -16.503 1.00 91.75 203 HIS A C 1
ATOM 1549 O O . HIS A 1 203 ? 9.863 -2.792 -16.983 1.00 91.75 203 HIS A O 1
ATOM 1555 N N . VAL A 1 204 ? 11.863 -3.277 -16.043 1.00 93.31 204 VAL A N 1
ATOM 1556 C CA . VAL A 1 204 ? 11.722 -4.728 -16.098 1.00 93.31 204 VAL A CA 1
ATOM 1557 C C . VAL A 1 204 ? 11.516 -5.259 -14.693 1.00 93.31 204 VAL A C 1
ATOM 1559 O O . VAL A 1 204 ? 12.337 -5.034 -13.803 1.00 93.31 204 VAL A O 1
ATOM 1562 N N . PHE A 1 205 ? 10.403 -5.946 -14.508 1.00 92.94 205 PHE A N 1
ATOM 1563 C CA . PHE A 1 205 ? 9.974 -6.556 -13.268 1.00 92.94 205 PHE A CA 1
ATOM 1564 C C . PHE A 1 205 ? 10.176 -8.075 -13.367 1.00 92.94 205 PHE A C 1
ATOM 1566 O O . PHE A 1 205 ? 9.989 -8.647 -14.438 1.00 92.94 205 PHE A O 1
ATOM 1573 N N . PRO A 1 206 ? 10.581 -8.732 -12.278 1.00 89.56 206 PRO A N 1
ATOM 1574 C CA . PRO A 1 206 ? 10.910 -10.156 -12.289 1.00 89.56 206 PRO A CA 1
ATOM 1575 C C . PRO A 1 206 ? 9.690 -11.079 -12.135 1.00 89.56 206 PRO A C 1
ATOM 1577 O O . PRO A 1 206 ? 9.810 -12.271 -12.394 1.00 89.56 206 PRO A O 1
ATOM 1580 N N . GLY A 1 207 ? 8.513 -10.547 -11.781 1.00 89.31 207 GLY A N 1
ATOM 1581 C CA . GLY A 1 207 ? 7.295 -11.347 -11.643 1.00 89.31 207 GLY A CA 1
ATOM 1582 C C . GLY A 1 207 ? 6.005 -10.528 -11.648 1.00 89.31 207 GLY A C 1
ATOM 1583 O O . GLY A 1 207 ? 6.024 -9.293 -11.600 1.00 89.31 207 GLY A O 1
ATOM 1584 N N . ILE A 1 208 ? 4.871 -11.230 -11.700 1.00 91.62 208 ILE A N 1
ATOM 1585 C CA . ILE A 1 208 ? 3.514 -10.653 -11.750 1.00 91.62 208 ILE A CA 1
ATOM 1586 C C . ILE A 1 208 ? 2.573 -11.248 -10.679 1.00 91.62 208 ILE A C 1
ATOM 1588 O O . ILE A 1 208 ? 2.839 -12.328 -10.151 1.00 91.62 208 ILE A O 1
ATOM 1592 N N . PRO A 1 209 ? 1.444 -10.583 -10.349 1.00 89.56 209 PRO A N 1
ATOM 1593 C CA . PRO A 1 209 ? 0.492 -11.079 -9.365 1.00 89.56 209 PRO A CA 1
ATOM 1594 C C . PRO A 1 209 ? 0.007 -12.492 -9.690 1.00 89.56 209 PRO A C 1
ATOM 1596 O O . PRO A 1 209 ? -0.404 -12.774 -10.815 1.00 89.56 209 PRO A O 1
ATOM 1599 N N . GLY A 1 210 ? 0.013 -13.359 -8.678 1.00 85.50 210 GLY A N 1
ATOM 1600 C CA . GLY A 1 210 ? -0.375 -14.765 -8.799 1.00 85.50 210 GLY A CA 1
ATOM 1601 C C . GLY A 1 210 ? 0.790 -15.724 -9.056 1.00 85.50 210 GLY A C 1
ATOM 1602 O O . GLY A 1 210 ? 0.593 -16.927 -8.914 1.00 85.50 210 GLY A O 1
ATOM 1603 N N . GLU A 1 211 ? 1.983 -15.222 -9.382 1.00 86.69 211 GLU A N 1
ATOM 1604 C CA . GLU A 1 211 ? 3.207 -16.029 -9.407 1.00 86.69 211 GLU A CA 1
ATOM 1605 C C . GLU A 1 211 ? 3.789 -16.189 -7.993 1.00 86.69 211 GLU A C 1
ATOM 1607 O O . GLU A 1 211 ? 3.655 -15.312 -7.131 1.00 86.69 211 GLU A O 1
ATOM 1612 N N . ASP A 1 212 ? 4.444 -17.327 -7.754 1.00 83.38 212 ASP A N 1
ATOM 1613 C CA . ASP A 1 212 ? 5.116 -17.604 -6.487 1.00 83.38 212 ASP A CA 1
ATOM 1614 C C . ASP A 1 212 ? 6.215 -16.565 -6.229 1.00 83.38 212 ASP A C 1
ATOM 1616 O O . ASP A 1 212 ? 7.047 -16.288 -7.087 1.00 83.38 212 ASP A O 1
ATOM 1620 N N . GLY A 1 213 ? 6.230 -15.994 -5.023 1.00 80.06 213 GLY A N 1
ATOM 1621 C CA . GLY A 1 213 ? 7.232 -15.001 -4.626 1.00 80.06 213 GLY A CA 1
ATOM 1622 C C . GLY A 1 213 ? 6.936 -13.564 -5.064 1.00 80.06 213 GLY A C 1
ATOM 1623 O O . GLY A 1 213 ? 7.625 -12.657 -4.594 1.00 80.06 213 GLY A O 1
ATOM 1624 N N . TYR A 1 214 ? 5.887 -13.327 -5.863 1.00 86.88 214 TYR A N 1
ATOM 1625 C CA . TYR A 1 214 ? 5.490 -11.973 -6.243 1.00 86.88 214 TYR A CA 1
ATOM 1626 C C . TYR A 1 214 ? 5.212 -11.088 -5.021 1.00 86.88 214 TYR A C 1
ATOM 1628 O O . TYR A 1 214 ? 4.485 -11.459 -4.090 1.00 86.88 214 TYR A O 1
ATOM 1636 N N . THR A 1 215 ? 5.721 -9.858 -5.080 1.00 87.94 215 THR A N 1
ATOM 1637 C CA . THR A 1 215 ? 5.334 -8.776 -4.176 1.00 87.94 215 THR A CA 1
ATOM 1638 C C . THR A 1 215 ? 5.142 -7.490 -4.963 1.00 87.94 215 THR A C 1
ATOM 1640 O O . THR A 1 215 ? 5.736 -7.316 -6.017 1.00 87.94 215 THR A O 1
ATOM 1643 N N . ALA A 1 216 ? 4.372 -6.545 -4.430 1.00 90.88 216 ALA A N 1
ATOM 1644 C CA . ALA A 1 216 ? 4.309 -5.195 -4.988 1.00 90.88 216 ALA A CA 1
ATOM 1645 C C . ALA A 1 216 ? 5.552 -4.337 -4.662 1.00 90.88 216 ALA A C 1
ATOM 1647 O O . ALA A 1 216 ? 5.588 -3.165 -5.027 1.00 90.88 216 ALA A O 1
ATOM 1648 N N . PHE A 1 217 ? 6.554 -4.884 -3.967 1.00 89.88 217 PHE A N 1
ATOM 1649 C CA . PHE A 1 217 ? 7.708 -4.164 -3.441 1.00 89.88 217 PHE A CA 1
ATOM 1650 C C . PHE A 1 217 ? 9.003 -4.652 -4.085 1.00 89.88 217 PHE A C 1
ATOM 1652 O O . PHE A 1 217 ? 9.255 -5.848 -4.204 1.00 89.88 217 PHE A O 1
ATOM 1659 N N . TRP A 1 218 ? 9.861 -3.718 -4.472 1.00 87.69 218 TRP A N 1
ATOM 1660 C CA . TRP A 1 218 ? 11.019 -4.048 -5.296 1.00 87.69 218 TRP A CA 1
ATOM 1661 C C . TRP A 1 218 ? 12.253 -3.304 -4.826 1.00 87.69 218 TRP A C 1
ATOM 1663 O O . TRP A 1 218 ? 12.179 -2.106 -4.544 1.00 87.69 218 TRP A O 1
ATOM 1673 N N . TYR A 1 219 ? 13.400 -3.982 -4.821 1.00 85.75 219 TYR A N 1
ATOM 1674 C CA . TYR A 1 219 ? 14.674 -3.276 -4.822 1.00 85.75 219 TYR A CA 1
ATOM 1675 C C . TYR A 1 219 ? 14.881 -2.637 -6.184 1.00 85.75 219 TYR A C 1
ATOM 1677 O O . TYR A 1 219 ? 14.861 -3.314 -7.212 1.00 85.75 219 TYR A O 1
ATOM 1685 N N . VAL A 1 220 ? 15.121 -1.333 -6.202 1.00 85.94 220 VAL A N 1
ATOM 1686 C CA . VAL A 1 220 ? 15.525 -0.662 -7.433 1.00 85.94 220 VAL A CA 1
ATOM 1687 C C . VAL A 1 220 ? 16.930 -1.135 -7.793 1.00 85.94 220 VAL A C 1
ATOM 1689 O O . VAL A 1 220 ? 17.818 -1.191 -6.952 1.00 85.94 220 VAL A O 1
ATOM 1692 N N . THR A 1 221 ? 17.146 -1.506 -9.046 1.00 86.75 221 THR A N 1
ATOM 1693 C CA . THR A 1 221 ? 18.460 -1.810 -9.613 1.00 86.75 221 THR A CA 1
ATOM 1694 C C . THR A 1 221 ? 18.580 -1.065 -10.926 1.00 86.75 221 THR A C 1
ATOM 1696 O O . THR A 1 221 ? 17.682 -1.140 -11.758 1.00 86.75 221 THR A O 1
ATOM 1699 N N . THR A 1 222 ? 19.662 -0.321 -11.134 1.00 87.00 222 THR A N 1
ATOM 1700 C CA . THR A 1 222 ? 19.869 0.375 -12.408 1.00 87.00 222 THR A CA 1
ATOM 1701 C C . THR A 1 222 ? 20.748 -0.452 -13.328 1.00 87.00 222 THR A C 1
ATOM 1703 O O . THR A 1 222 ? 21.671 -1.141 -12.888 1.00 87.00 222 THR A O 1
ATOM 1706 N N . VAL A 1 223 ? 20.439 -0.383 -14.618 1.00 87.88 223 VAL A N 1
ATOM 1707 C CA . VAL A 1 223 ? 21.111 -1.120 -15.682 1.00 87.88 223 VAL A CA 1
ATOM 1708 C C . VAL A 1 223 ? 21.494 -0.134 -16.773 1.00 87.88 223 VAL A C 1
ATOM 1710 O O . VAL A 1 223 ? 20.626 0.401 -17.454 1.00 87.88 223 VAL A O 1
ATOM 1713 N N . THR A 1 224 ? 22.790 0.105 -16.951 1.00 89.88 224 THR A N 1
ATOM 1714 C CA . THR A 1 224 ? 23.298 0.994 -18.007 1.00 89.88 224 THR A CA 1
ATOM 1715 C C . THR A 1 224 ? 23.534 0.203 -19.287 1.00 89.88 224 THR A C 1
ATOM 1717 O O . THR A 1 224 ? 24.312 -0.753 -19.291 1.00 89.88 224 THR A O 1
ATOM 1720 N N . THR A 1 225 ? 22.905 0.597 -20.389 1.00 88.69 225 THR A N 1
ATOM 1721 C CA . THR A 1 225 ? 23.021 -0.077 -21.683 1.00 88.69 225 THR A CA 1
ATOM 1722 C C . THR A 1 225 ? 24.239 0.397 -22.476 1.00 88.69 225 THR A C 1
ATOM 1724 O O . THR A 1 225 ? 24.794 1.480 -22.262 1.00 88.69 225 THR A O 1
ATOM 1727 N N . LYS A 1 226 ? 24.690 -0.433 -23.420 1.00 87.00 226 LYS A N 1
ATOM 1728 C CA . LYS A 1 226 ? 25.731 -0.057 -24.388 1.00 87.00 226 LYS A CA 1
ATOM 1729 C C . LYS A 1 226 ? 25.196 0.946 -25.429 1.00 87.00 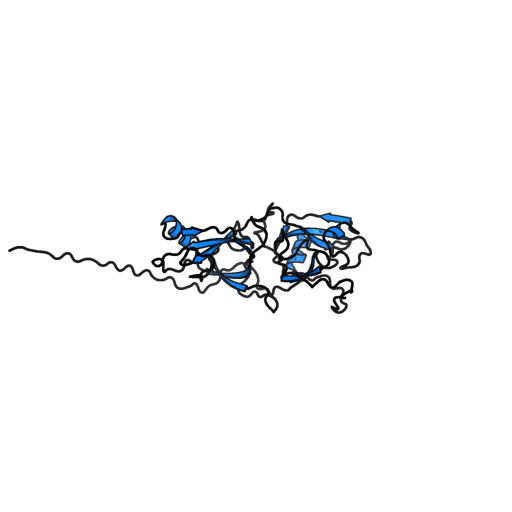226 LYS A C 1
ATOM 1731 O O . LYS A 1 226 ? 23.989 0.966 -25.689 1.00 87.00 226 LYS A O 1
ATOM 1736 N N . PRO A 1 227 ? 26.075 1.745 -26.070 1.00 86.69 227 PRO A N 1
ATOM 1737 C CA . PRO A 1 227 ? 25.699 2.542 -27.235 1.00 86.69 227 PRO A CA 1
ATOM 1738 C C . PRO A 1 227 ? 25.044 1.679 -28.321 1.00 86.69 227 PRO A C 1
ATOM 1740 O O . PRO A 1 227 ? 25.484 0.557 -28.571 1.00 86.69 227 PRO A O 1
ATOM 1743 N N . GLY A 1 228 ? 23.999 2.201 -28.964 1.00 84.81 228 GLY A N 1
ATOM 1744 C CA . GLY A 1 228 ? 23.231 1.471 -29.980 1.00 84.81 228 GLY A CA 1
ATOM 1745 C C . GLY A 1 228 ? 22.138 0.552 -29.425 1.00 84.81 228 GLY A C 1
ATOM 1746 O O . GLY A 1 228 ? 21.462 -0.113 -30.205 1.00 84.81 228 GLY A O 1
ATOM 1747 N N . TYR A 1 229 ? 21.934 0.525 -28.105 1.00 87.62 229 TYR A N 1
ATOM 1748 C CA . TYR A 1 229 ? 20.769 -0.119 -27.505 1.00 87.62 229 TYR A CA 1
ATOM 1749 C C . TYR A 1 229 ? 19.457 0.466 -28.053 1.00 87.62 229 TYR A C 1
ATOM 1751 O O . TYR A 1 229 ? 19.309 1.682 -28.191 1.00 87.62 229 TYR A O 1
ATOM 1759 N N . VAL A 1 230 ? 18.500 -0.418 -28.340 1.00 87.25 230 VAL A N 1
ATOM 1760 C CA . VAL A 1 230 ? 17.154 -0.065 -28.799 1.00 87.25 230 VAL A CA 1
ATOM 1761 C C . VAL A 1 230 ? 16.195 -0.188 -27.620 1.00 87.25 230 VAL A C 1
ATOM 1763 O O . VAL A 1 230 ? 16.093 -1.255 -27.015 1.00 87.25 230 VAL A O 1
ATOM 1766 N N . ALA A 1 231 ? 15.486 0.895 -27.296 1.00 88.88 231 ALA A N 1
ATOM 1767 C CA . ALA A 1 231 ? 14.549 0.928 -26.176 1.00 88.88 231 ALA A CA 1
ATOM 1768 C C . ALA A 1 231 ? 13.519 -0.212 -26.246 1.00 88.88 231 ALA A C 1
ATOM 1770 O O . ALA A 1 231 ? 13.014 -0.538 -27.320 1.00 88.88 231 ALA A O 1
ATOM 1771 N N . ASN A 1 232 ? 13.181 -0.771 -25.080 1.00 89.06 232 ASN A N 1
ATOM 1772 C CA . ASN A 1 232 ? 12.206 -1.856 -24.910 1.00 89.06 232 ASN A CA 1
ATOM 1773 C C . ASN A 1 232 ? 12.593 -3.191 -25.573 1.00 89.06 232 ASN A C 1
ATOM 1775 O O . ASN A 1 232 ? 11.712 -3.987 -25.883 1.00 89.06 232 ASN A O 1
ATOM 1779 N N . THR A 1 233 ? 13.890 -3.449 -25.778 1.00 90.38 233 THR A N 1
ATOM 1780 C CA . THR A 1 233 ? 14.386 -4.772 -26.214 1.00 90.38 233 THR A CA 1
ATOM 1781 C C . THR A 1 233 ? 14.855 -5.661 -25.062 1.00 90.38 233 THR A C 1
ATOM 1783 O O . THR A 1 233 ? 14.960 -6.870 -25.239 1.00 90.38 233 THR A O 1
ATOM 1786 N N . ILE A 1 234 ? 15.099 -5.094 -23.874 1.00 89.69 234 ILE A N 1
ATOM 1787 C CA . ILE A 1 234 ? 15.253 -5.859 -22.628 1.00 89.69 234 ILE A CA 1
ATOM 1788 C C . ILE A 1 234 ? 13.875 -5.920 -21.965 1.00 89.69 234 ILE A C 1
ATOM 1790 O O . ILE A 1 234 ? 13.365 -4.900 -21.502 1.00 89.69 234 ILE A O 1
ATOM 1794 N N . THR A 1 235 ? 13.276 -7.109 -21.946 1.00 92.00 235 THR A N 1
ATOM 1795 C CA . THR A 1 235 ? 11.885 -7.336 -21.512 1.00 92.00 235 THR A CA 1
ATOM 1796 C C . THR A 1 235 ? 11.746 -8.406 -20.422 1.00 92.00 235 THR A C 1
ATOM 1798 O O . THR A 1 235 ? 10.652 -8.622 -19.905 1.00 92.00 235 THR A O 1
ATOM 1801 N N . SER A 1 236 ? 12.849 -9.035 -20.017 1.00 91.19 236 SER A N 1
ATOM 1802 C CA . SER A 1 236 ? 12.917 -10.047 -18.955 1.00 91.19 236 SER A CA 1
ATOM 1803 C C . SER A 1 236 ? 14.127 -9.813 -18.055 1.00 91.19 236 SER A C 1
ATOM 1805 O O . SER A 1 236 ? 15.142 -9.245 -18.480 1.00 91.19 236 SER A O 1
ATOM 1807 N N . SER A 1 237 ? 14.036 -10.238 -16.793 1.00 87.00 237 SER A N 1
ATOM 1808 C CA . SER A 1 237 ? 15.108 -10.035 -15.813 1.00 87.00 237 SER A CA 1
ATOM 1809 C C . SER A 1 237 ? 16.409 -10.726 -16.243 1.00 87.00 237 SER A C 1
ATOM 1811 O O . SER A 1 237 ? 17.489 -10.143 -16.130 1.00 87.00 237 SER A O 1
ATOM 1813 N N . GLY A 1 238 ? 16.321 -11.917 -16.845 1.00 83.31 238 GLY A N 1
ATOM 1814 C CA . GLY A 1 238 ? 17.472 -12.648 -17.385 1.00 83.31 238 GLY A CA 1
ATOM 1815 C C . GLY A 1 238 ? 18.186 -11.924 -18.536 1.00 83.31 238 GLY A C 1
ATOM 1816 O O . GLY A 1 238 ? 19.417 -11.986 -18.647 1.00 83.31 238 GLY A O 1
ATOM 1817 N N . ALA A 1 239 ? 17.445 -11.167 -19.351 1.00 80.00 239 ALA A N 1
ATOM 1818 C CA . ALA A 1 239 ? 17.999 -10.398 -20.464 1.00 80.00 239 ALA A CA 1
ATOM 1819 C C . ALA A 1 239 ? 18.806 -9.169 -20.010 1.00 80.00 239 ALA A C 1
ATOM 1821 O O . ALA A 1 239 ? 19.603 -8.648 -20.785 1.00 80.00 239 ALA A O 1
ATOM 1822 N N . THR A 1 240 ? 18.689 -8.733 -18.750 1.00 77.12 240 THR A N 1
ATOM 1823 C CA . THR A 1 240 ? 19.432 -7.569 -18.221 1.00 77.12 240 THR A CA 1
ATOM 1824 C C . THR A 1 240 ? 20.949 -7.782 -18.158 1.00 77.12 240 THR A C 1
ATOM 1826 O O . THR A 1 240 ? 21.712 -6.822 -18.068 1.00 77.12 240 THR A O 1
ATOM 1829 N N . SER A 1 241 ? 21.414 -9.028 -18.249 1.00 72.56 241 SER A N 1
ATOM 1830 C CA . SER A 1 241 ? 22.837 -9.367 -18.381 1.00 72.56 241 SER A CA 1
ATOM 1831 C C . SER A 1 241 ? 23.373 -9.192 -19.812 1.00 72.56 241 SER A C 1
ATOM 1833 O O . SER A 1 241 ? 24.585 -9.118 -20.024 1.00 72.56 241 SER A O 1
ATOM 1835 N N . GLN A 1 242 ? 22.486 -9.102 -20.808 1.00 63.72 242 GLN A N 1
ATOM 1836 C CA . GLN A 1 242 ? 22.829 -9.027 -22.224 1.00 63.72 242 GLN A CA 1
ATOM 1837 C C . GLN A 1 242 ? 22.799 -7.567 -22.699 1.00 63.72 242 GLN A C 1
ATOM 1839 O O . GLN A 1 242 ? 21.786 -6.883 -22.619 1.00 63.72 242 GLN A O 1
ATOM 1844 N N . GLY A 1 243 ? 23.927 -7.061 -23.207 1.00 60.81 243 GLY A N 1
ATOM 1845 C CA . GLY A 1 243 ? 23.999 -5.705 -23.782 1.00 60.81 243 GLY A CA 1
ATOM 1846 C C . GLY A 1 243 ? 24.188 -4.562 -22.775 1.00 60.81 243 GLY A C 1
ATOM 1847 O O . GLY A 1 243 ? 24.119 -3.392 -23.158 1.00 60.81 243 GLY A O 1
ATOM 1848 N N . THR A 1 244 ? 24.487 -4.876 -21.516 1.00 67.31 244 THR A N 1
ATOM 1849 C CA . THR A 1 244 ? 24.607 -3.901 -20.424 1.00 67.31 244 THR A CA 1
ATOM 1850 C C . THR A 1 244 ? 26.062 -3.753 -19.979 1.00 67.31 244 THR A C 1
ATOM 1852 O O . THR A 1 244 ? 26.913 -4.592 -20.286 1.00 67.31 244 THR A O 1
ATOM 1855 N N . GLN A 1 245 ? 26.388 -2.609 -19.379 1.00 62.12 245 GLN A N 1
ATOM 1856 C CA . GLN A 1 245 ? 27.750 -2.255 -18.972 1.00 62.12 245 GLN A CA 1
ATOM 1857 C C . GLN A 1 245 ? 27.935 -2.287 -17.461 1.00 62.12 245 GLN A C 1
ATOM 1859 O O . GLN A 1 245 ? 28.979 -2.729 -17.002 1.00 62.12 245 GLN A O 1
ATOM 1864 N N . ASN A 1 246 ? 26.935 -1.841 -16.698 1.00 70.94 246 ASN A N 1
ATOM 1865 C CA . ASN A 1 246 ? 27.002 -1.776 -15.243 1.00 70.94 246 ASN A CA 1
ATOM 1866 C C . ASN A 1 246 ? 25.630 -2.065 -14.637 1.00 70.94 246 ASN A C 1
ATOM 1868 O O . ASN A 1 246 ? 24.609 -1.615 -15.164 1.00 70.94 246 ASN A O 1
ATOM 1872 N N . VAL A 1 247 ? 25.635 -2.770 -13.506 1.00 70.62 247 VAL A N 1
ATOM 1873 C CA . VAL A 1 247 ? 24.461 -2.993 -12.662 1.00 70.62 247 VAL A CA 1
ATOM 1874 C C . VAL A 1 247 ? 24.765 -2.411 -11.286 1.00 70.62 247 VAL A C 1
ATOM 1876 O O . VAL A 1 247 ? 25.695 -2.868 -10.619 1.00 70.62 247 VAL A O 1
ATOM 1879 N N . LYS A 1 248 ? 24.009 -1.395 -10.860 1.00 72.94 248 LYS A N 1
ATOM 1880 C CA . LYS A 1 248 ? 24.128 -0.797 -9.519 1.00 72.94 248 LYS A CA 1
ATOM 1881 C C . LYS A 1 248 ? 22.899 -1.184 -8.709 1.00 72.94 248 LYS A C 1
ATOM 1883 O O . LYS A 1 248 ? 21.776 -0.998 -9.170 1.00 72.94 248 LYS A O 1
ATOM 1888 N N . MET A 1 249 ? 23.114 -1.703 -7.503 1.00 64.19 249 MET A N 1
ATOM 1889 C CA . MET A 1 249 ? 22.037 -2.028 -6.565 1.00 64.19 249 MET A CA 1
ATOM 1890 C C . MET A 1 249 ? 21.925 -0.940 -5.495 1.00 64.19 249 MET A C 1
ATOM 1892 O O . MET A 1 249 ? 22.656 -0.993 -4.504 1.00 64.19 249 MET A O 1
ATOM 1896 N N . PRO A 1 250 ? 21.068 0.075 -5.671 1.00 63.28 250 PRO A N 1
ATOM 1897 C CA . PRO A 1 250 ? 20.691 0.929 -4.560 1.00 63.28 250 PRO A CA 1
ATOM 1898 C C . PRO A 1 250 ? 19.847 0.155 -3.533 1.00 63.28 250 PRO A C 1
ATOM 1900 O O . PRO A 1 250 ? 19.049 -0.713 -3.874 1.00 63.28 250 PRO A O 1
ATOM 1903 N N . LEU A 1 251 ? 19.988 0.511 -2.253 1.00 64.31 251 LEU A N 1
ATOM 1904 C CA . LEU A 1 251 ? 19.187 -0.021 -1.135 1.00 64.31 251 LEU A CA 1
ATOM 1905 C C . LEU A 1 251 ? 17.785 0.617 -1.061 1.00 64.31 251 LEU A C 1
ATOM 1907 O O . LEU A 1 251 ? 17.214 0.767 0.017 1.00 64.31 251 LEU A O 1
ATOM 1911 N N . THR A 1 252 ? 17.244 1.049 -2.198 1.00 79.75 252 THR A N 1
ATOM 1912 C CA . THR A 1 252 ? 15.960 1.745 -2.258 1.00 79.75 252 THR A CA 1
ATOM 1913 C C . THR A 1 252 ? 14.863 0.759 -2.601 1.00 79.75 252 THR A C 1
ATOM 1915 O O . THR A 1 252 ? 14.919 0.095 -3.636 1.00 79.75 252 THR A O 1
ATOM 1918 N N . ILE A 1 253 ? 13.861 0.692 -1.729 1.00 83.81 253 ILE A N 1
ATOM 1919 C CA . ILE A 1 253 ? 12.649 -0.093 -1.938 1.00 83.81 253 ILE A CA 1
ATOM 1920 C C . ILE A 1 253 ? 11.562 0.833 -2.474 1.00 83.81 253 ILE A C 1
ATOM 1922 O O . ILE A 1 253 ? 11.369 1.936 -1.962 1.00 83.81 253 ILE A O 1
ATOM 1926 N N . VAL A 1 254 ? 10.853 0.375 -3.500 1.00 87.56 254 VAL A N 1
ATOM 1927 C CA . VAL A 1 254 ? 9.696 1.064 -4.086 1.00 87.56 254 VAL A CA 1
ATOM 1928 C C . VAL A 1 254 ? 8.475 0.157 -4.039 1.00 87.56 254 VAL A C 1
ATOM 1930 O O . VAL A 1 254 ? 8.613 -1.059 -4.155 1.00 87.56 254 VAL A O 1
ATOM 1933 N N . ASN A 1 255 ? 7.291 0.745 -3.877 1.00 91.94 255 ASN A N 1
ATOM 1934 C CA . ASN A 1 255 ? 6.019 0.040 -4.004 1.00 91.94 255 ASN A CA 1
ATOM 1935 C C . ASN A 1 255 ? 5.459 0.312 -5.403 1.00 91.94 255 ASN A C 1
ATOM 1937 O O . ASN A 1 255 ? 5.046 1.429 -5.719 1.00 91.94 255 ASN A O 1
ATOM 1941 N N . CYS A 1 256 ? 5.502 -0.704 -6.256 1.00 93.06 256 CYS A N 1
ATOM 1942 C CA . CYS A 1 256 ? 5.024 -0.660 -7.628 1.00 93.06 256 CYS A CA 1
ATOM 1943 C C . CYS A 1 256 ? 4.109 -1.864 -7.879 1.00 93.06 256 CYS A C 1
ATOM 1945 O O . CYS A 1 256 ? 4.574 -2.873 -8.421 1.00 93.06 256 CYS A O 1
ATOM 1947 N N . PRO A 1 257 ? 2.827 -1.804 -7.469 1.00 93.25 257 PRO A N 1
ATOM 1948 C CA . PRO A 1 257 ? 1.904 -2.895 -7.719 1.00 93.25 257 PRO A CA 1
ATOM 1949 C C . PRO A 1 257 ? 1.655 -3.013 -9.221 1.00 93.25 257 PRO A C 1
ATOM 1951 O O . PRO A 1 257 ? 1.301 -2.036 -9.889 1.00 93.25 257 PRO A O 1
ATOM 1954 N N . VAL A 1 258 ? 1.833 -4.224 -9.742 1.00 93.69 258 VAL A N 1
ATOM 1955 C CA . VAL A 1 258 ? 1.414 -4.597 -11.089 1.00 93.69 258 VAL A CA 1
ATOM 1956 C C . VAL A 1 258 ? -0.098 -4.793 -11.082 1.00 93.69 258 VAL A C 1
ATOM 1958 O O . VAL A 1 258 ? -0.624 -5.570 -10.289 1.00 93.69 258 VAL A O 1
ATOM 1961 N N . VAL A 1 259 ? -0.793 -4.082 -11.966 1.00 93.44 259 VAL A N 1
ATOM 1962 C CA . VAL A 1 259 ? -2.267 -4.046 -12.018 1.00 93.44 259 VAL A CA 1
ATOM 1963 C C . VAL A 1 259 ? -2.835 -4.561 -13.336 1.00 93.44 259 VAL A C 1
ATOM 1965 O O . VAL A 1 259 ? -4.020 -4.859 -13.438 1.00 93.44 259 VAL A O 1
ATOM 1968 N N . PHE A 1 260 ? -1.985 -4.713 -14.349 1.00 93.12 260 PHE A N 1
ATOM 1969 C CA . PHE A 1 260 ? -2.358 -5.299 -15.628 1.00 93.12 260 PHE A CA 1
ATOM 1970 C C . PHE A 1 260 ? -1.194 -6.094 -16.199 1.00 93.12 260 PHE A C 1
ATOM 1972 O O . PHE A 1 260 ? -0.044 -5.657 -16.129 1.00 93.12 260 PHE A O 1
ATOM 1979 N N . VAL A 1 261 ? -1.520 -7.217 -16.829 1.00 92.00 261 VAL A N 1
ATOM 1980 C CA . VAL A 1 261 ? -0.587 -8.056 -17.574 1.00 92.00 261 VAL A CA 1
ATOM 1981 C C . VAL A 1 261 ? -1.219 -8.353 -18.925 1.00 92.00 261 VAL A C 1
ATOM 1983 O O . VAL A 1 261 ? -2.361 -8.804 -19.003 1.00 92.00 261 VAL A O 1
ATOM 1986 N N . SER A 1 262 ? -0.484 -8.090 -20.000 1.00 90.81 262 SER A N 1
ATOM 1987 C CA . SER A 1 262 ? -0.907 -8.499 -21.337 1.00 90.81 262 SER A CA 1
ATOM 1988 C C . SER A 1 262 ? -0.932 -10.025 -21.443 1.00 90.81 262 SER A C 1
ATOM 1990 O O . SER A 1 262 ? -0.025 -10.717 -20.981 1.00 90.81 262 SER A O 1
ATOM 1992 N N . ASN A 1 263 ? -1.966 -10.567 -22.085 1.00 79.00 263 ASN A N 1
ATOM 1993 C CA . ASN A 1 263 ? -1.974 -11.981 -22.440 1.00 79.00 263 ASN A CA 1
ATOM 1994 C C . ASN A 1 263 ? -0.859 -12.218 -23.466 1.00 79.00 263 ASN A C 1
ATOM 1996 O O . ASN A 1 263 ? -0.866 -11.588 -24.525 1.00 79.00 263 ASN A O 1
ATOM 2000 N N . SER A 1 264 ? 0.086 -13.113 -23.170 1.00 54.62 264 SER A N 1
ATOM 2001 C CA . SER A 1 264 ? 1.134 -13.512 -24.110 1.00 54.62 264 SER A CA 1
ATOM 2002 C C . SER A 1 264 ? 0.498 -14.065 -25.390 1.00 54.62 264 SER A C 1
ATOM 2004 O O . SER A 1 264 ? 0.063 -15.214 -25.434 1.00 54.62 264 SER A O 1
ATOM 2006 N N . SER A 1 265 ? 0.420 -13.267 -26.454 1.00 41.66 265 SER A N 1
ATOM 2007 C CA . SER A 1 265 ? 0.100 -13.788 -27.778 1.00 41.66 265 SER A CA 1
ATOM 2008 C C . SER A 1 265 ? 1.380 -14.324 -28.401 1.00 41.66 265 SER A C 1
ATOM 2010 O O . SER A 1 265 ? 2.250 -13.557 -28.806 1.00 41.66 265 SER A O 1
ATOM 2012 N N . ASN A 1 266 ? 1.463 -15.650 -28.454 1.00 38.75 266 ASN A N 1
ATOM 2013 C CA . ASN A 1 266 ? 2.359 -16.445 -29.285 1.00 38.75 266 ASN A CA 1
ATOM 2014 C C . ASN A 1 266 ? 2.830 -15.673 -30.543 1.00 38.75 266 ASN A C 1
ATOM 2016 O O . ASN A 1 266 ? 2.029 -15.397 -31.433 1.00 38.75 266 ASN A O 1
ATOM 2020 N N . GLY A 1 267 ? 4.111 -15.296 -30.599 1.00 37.78 267 GLY A N 1
ATOM 2021 C CA . GLY A 1 267 ? 4.847 -14.980 -31.832 1.00 37.78 267 GLY A CA 1
ATOM 2022 C C . GLY A 1 267 ? 4.375 -13.828 -32.732 1.00 37.78 267 GLY A C 1
ATOM 2023 O O . GLY A 1 267 ? 4.944 -13.673 -33.809 1.00 37.78 267 GLY A O 1
ATOM 2024 N N . SER A 1 268 ? 3.394 -13.010 -32.349 1.00 34.16 268 SER A N 1
ATOM 2025 C CA . SER A 1 268 ? 3.045 -11.808 -33.114 1.00 34.16 268 SER A CA 1
ATOM 2026 C C . SER A 1 268 ? 3.565 -10.593 -32.372 1.00 34.16 268 SER A C 1
ATOM 2028 O O . SER A 1 268 ? 3.178 -10.354 -31.230 1.00 34.16 268 SER A O 1
ATOM 2030 N N . THR A 1 269 ? 4.436 -9.826 -33.024 1.00 36.38 269 THR A N 1
ATOM 2031 C CA . THR A 1 269 ? 4.826 -8.477 -32.621 1.00 36.38 269 THR A CA 1
ATOM 2032 C C . THR A 1 269 ? 3.565 -7.635 -32.454 1.00 36.38 269 THR A C 1
ATOM 2034 O O . THR A 1 269 ? 3.115 -6.978 -33.392 1.00 36.38 269 THR A O 1
ATOM 2037 N N . ASN A 1 270 ? 2.964 -7.662 -31.266 1.00 35.91 270 ASN A N 1
ATOM 2038 C CA . ASN A 1 270 ? 2.054 -6.621 -30.832 1.00 35.91 270 ASN A CA 1
ATOM 2039 C C . ASN A 1 270 ? 2.935 -5.398 -30.624 1.00 35.91 270 ASN A C 1
ATOM 2041 O O . ASN A 1 270 ? 3.448 -5.132 -29.539 1.00 35.91 270 ASN A O 1
ATOM 2045 N N . THR A 1 271 ? 3.177 -4.689 -31.724 1.00 35.97 271 THR A N 1
ATOM 2046 C CA . THR A 1 271 ? 3.611 -3.309 -31.691 1.00 35.97 271 THR A CA 1
ATOM 2047 C C . THR A 1 271 ? 2.639 -2.613 -30.755 1.00 35.97 271 THR A C 1
ATOM 2049 O O . THR A 1 271 ? 1.459 -2.482 -31.077 1.00 35.97 271 THR A O 1
ATOM 2052 N N . MET A 1 272 ? 3.110 -2.200 -29.577 1.00 42.81 272 MET A N 1
ATOM 2053 C CA . MET A 1 272 ? 2.435 -1.143 -28.846 1.00 42.81 272 MET A CA 1
ATOM 2054 C C . MET A 1 272 ? 2.424 0.055 -29.794 1.00 42.81 272 MET A C 1
ATOM 2056 O O . MET A 1 272 ? 3.393 0.803 -29.878 1.00 42.81 272 MET A O 1
ATOM 2060 N N . THR A 1 273 ? 1.358 0.203 -30.581 1.00 33.34 273 THR A N 1
ATOM 2061 C CA . THR A 1 273 ? 1.096 1.373 -31.417 1.00 33.34 273 THR A CA 1
ATOM 2062 C C . THR A 1 273 ? 0.649 2.510 -30.506 1.00 33.34 273 THR A C 1
ATOM 2064 O O . THR A 1 273 ? -0.460 3.023 -30.604 1.00 33.34 273 THR A O 1
ATOM 2067 N N . GLY A 1 274 ? 1.523 2.880 -29.572 1.00 32.25 274 GLY A N 1
ATOM 2068 C CA . GLY A 1 274 ? 1.603 4.227 -29.053 1.00 32.25 274 GLY A CA 1
ATOM 2069 C C . GLY A 1 274 ? 2.407 5.012 -30.074 1.00 32.25 274 GLY A C 1
ATOM 2070 O O . GLY A 1 274 ? 3.580 4.732 -30.296 1.00 32.25 274 GLY A O 1
ATOM 2071 N N . THR A 1 275 ? 1.728 5.931 -30.750 1.00 25.67 275 THR A N 1
ATOM 2072 C CA . THR A 1 275 ? 2.264 6.965 -31.637 1.00 25.67 275 THR A CA 1
ATOM 2073 C C . THR A 1 275 ? 3.725 7.296 -31.339 1.00 25.67 275 THR A C 1
ATOM 2075 O O . THR A 1 275 ? 4.059 7.627 -30.204 1.00 25.67 275 THR A O 1
ATOM 2078 N N . THR A 1 276 ? 4.572 7.249 -32.367 1.00 30.58 276 THR A N 1
ATOM 2079 C CA . THR A 1 276 ? 5.969 7.691 -32.356 1.00 30.58 276 THR A CA 1
ATOM 2080 C C . THR A 1 276 ? 6.130 9.039 -31.649 1.00 30.58 276 THR A C 1
ATOM 2082 O O . THR A 1 276 ? 6.012 10.110 -32.243 1.00 30.58 276 THR A O 1
ATOM 2085 N N . LYS A 1 277 ? 6.442 8.982 -30.364 1.00 30.00 277 LYS A N 1
ATOM 2086 C CA . LYS A 1 277 ? 7.321 9.918 -29.687 1.00 30.00 277 LYS A CA 1
ATOM 2087 C C . LYS A 1 277 ? 8.360 9.051 -29.006 1.00 30.00 277 LYS A C 1
ATOM 2089 O O . LYS A 1 277 ? 8.043 7.949 -28.573 1.00 30.00 277 LYS A O 1
ATOM 2094 N N . ASN A 1 278 ? 9.585 9.546 -28.933 1.00 32.12 278 ASN A N 1
ATOM 2095 C CA . ASN A 1 278 ? 10.669 9.005 -28.120 1.00 32.12 278 ASN A CA 1
ATOM 2096 C C . ASN A 1 278 ? 10.245 8.984 -26.636 1.00 32.12 278 ASN A C 1
ATOM 2098 O O . ASN A 1 278 ? 10.641 9.840 -25.852 1.00 32.12 278 ASN A O 1
ATOM 2102 N N . GLY A 1 279 ? 9.331 8.086 -26.285 1.00 31.28 279 GLY A N 1
ATOM 2103 C CA . GLY A 1 279 ? 8.653 8.016 -25.006 1.00 31.28 279 GLY A CA 1
ATOM 2104 C C . GLY A 1 279 ? 9.397 7.046 -24.119 1.00 31.28 279 GLY A C 1
ATOM 2105 O O . GLY A 1 279 ? 9.004 5.891 -24.001 1.00 31.28 279 GLY A O 1
ATOM 2106 N N . ALA A 1 280 ? 10.477 7.519 -23.500 1.00 34.50 280 ALA A N 1
ATOM 2107 C CA . ALA A 1 280 ? 10.857 6.964 -22.212 1.00 34.50 280 ALA A CA 1
ATOM 2108 C C . ALA A 1 280 ? 9.606 6.972 -21.318 1.00 34.50 280 ALA A C 1
ATOM 2110 O O . ALA A 1 280 ? 8.855 7.954 -21.342 1.00 34.50 280 ALA A O 1
ATOM 2111 N N . SER A 1 281 ? 9.372 5.888 -20.573 1.00 41.81 281 SER A N 1
ATOM 2112 C CA . SER A 1 281 ? 8.354 5.854 -19.523 1.00 41.81 281 SER A CA 1
ATOM 2113 C C . SER A 1 281 ? 8.526 7.100 -18.653 1.00 41.81 281 SER A C 1
ATOM 2115 O O . SER A 1 281 ? 9.536 7.247 -17.957 1.00 41.81 281 SER A O 1
ATOM 2117 N N . GLN A 1 282 ? 7.589 8.045 -18.756 1.00 39.22 282 GLN A N 1
ATOM 2118 C CA . GLN A 1 282 ? 7.588 9.230 -17.913 1.00 39.22 282 GLN A CA 1
ATOM 2119 C C . GLN A 1 282 ? 7.017 8.807 -16.570 1.00 39.22 282 GLN A C 1
ATOM 2121 O O . GLN A 1 282 ? 5.828 8.965 -16.314 1.00 39.22 282 GLN A O 1
ATOM 2126 N N . PHE A 1 283 ? 7.869 8.248 -15.713 1.00 46.94 283 PHE A N 1
ATOM 2127 C CA . PHE A 1 283 ? 7.514 8.173 -14.308 1.00 46.94 283 PHE A CA 1
ATOM 2128 C C . PHE A 1 283 ? 7.242 9.580 -13.787 1.00 46.94 283 PHE A C 1
ATOM 2130 O O . PHE A 1 283 ? 7.791 10.569 -14.287 1.00 46.94 283 PHE A O 1
ATOM 2137 N N . ALA A 1 284 ? 6.424 9.653 -12.737 1.00 44.81 284 ALA A N 1
ATOM 2138 C CA . ALA A 1 284 ? 6.252 10.879 -11.984 1.00 44.81 284 ALA A CA 1
ATOM 2139 C C . ALA A 1 284 ? 7.634 11.507 -11.693 1.00 44.81 284 ALA A C 1
ATOM 2141 O O . ALA A 1 284 ? 8.584 10.773 -11.391 1.00 44.81 284 ALA A O 1
ATOM 2142 N N . PRO A 1 285 ? 7.770 12.845 -11.752 1.00 41.16 285 PRO A N 1
ATOM 2143 C CA . PRO A 1 285 ? 9.031 13.542 -11.490 1.00 41.16 285 PRO A CA 1
ATOM 2144 C C . PRO A 1 285 ? 9.737 13.085 -10.203 1.00 41.16 285 PRO A C 1
ATOM 2146 O O . PRO A 1 285 ? 10.959 13.147 -10.121 1.00 41.16 285 PRO A O 1
ATOM 2149 N N . SER A 1 286 ? 8.985 12.571 -9.223 1.00 42.94 286 SER A N 1
ATOM 2150 C CA . SER A 1 286 ? 9.484 11.986 -7.976 1.00 42.94 286 SER A CA 1
ATOM 2151 C C . SER A 1 286 ? 10.326 10.717 -8.156 1.00 42.94 286 SER A C 1
ATOM 2153 O O . SER A 1 286 ? 11.296 10.543 -7.428 1.00 42.94 286 SER A O 1
ATOM 2155 N N . PHE A 1 287 ? 10.016 9.841 -9.115 1.00 46.19 287 PHE A N 1
ATOM 2156 C CA . PHE A 1 287 ? 10.793 8.618 -9.356 1.00 46.19 287 PHE A CA 1
ATOM 2157 C C . PHE A 1 287 ? 12.074 8.911 -10.146 1.00 46.19 287 PHE A C 1
ATOM 2159 O O . PHE A 1 287 ? 13.124 8.342 -9.866 1.00 46.19 287 PHE A O 1
ATOM 2166 N N . LEU A 1 288 ? 12.019 9.856 -11.090 1.00 51.03 288 LEU A N 1
ATOM 2167 C CA . LEU A 1 288 ? 13.214 10.360 -11.774 1.00 51.03 288 LEU A CA 1
ATOM 2168 C C . LEU A 1 288 ? 14.120 11.143 -10.821 1.00 51.03 288 LEU A C 1
ATOM 2170 O O . LEU A 1 288 ? 15.335 10.988 -10.882 1.00 51.03 288 LEU A O 1
ATOM 2174 N N . ALA A 1 289 ? 13.542 11.919 -9.898 1.00 49.97 289 ALA A N 1
ATOM 2175 C CA . ALA A 1 289 ? 14.286 12.545 -8.811 1.00 49.97 289 ALA A CA 1
ATOM 2176 C C . ALA A 1 289 ? 14.928 11.489 -7.899 1.00 49.97 289 ALA A C 1
ATOM 2178 O O . ALA A 1 289 ? 16.099 11.620 -7.563 1.00 49.97 289 ALA A O 1
ATOM 2179 N N . LEU A 1 290 ? 14.212 10.409 -7.563 1.00 50.28 290 LEU A N 1
ATOM 2180 C CA . LEU A 1 290 ? 14.762 9.288 -6.800 1.00 50.28 290 LEU A CA 1
ATOM 2181 C C . LEU A 1 290 ? 15.944 8.630 -7.530 1.00 50.28 290 LEU A C 1
ATOM 2183 O O . LEU A 1 290 ? 16.977 8.409 -6.913 1.00 50.28 290 LEU A O 1
ATOM 2187 N N . ILE A 1 291 ? 15.840 8.383 -8.841 1.00 51.75 291 ILE A N 1
ATOM 2188 C CA . ILE A 1 291 ? 16.962 7.872 -9.648 1.00 51.75 291 ILE A CA 1
ATOM 2189 C C . ILE A 1 291 ? 18.127 8.874 -9.670 1.00 51.75 291 ILE A C 1
ATOM 2191 O O . ILE A 1 291 ? 19.270 8.464 -9.494 1.00 51.75 291 ILE A O 1
ATOM 2195 N N . ALA A 1 292 ? 17.860 10.173 -9.828 1.00 51.16 292 ALA A N 1
ATOM 2196 C CA . ALA A 1 292 ? 18.889 11.217 -9.826 1.00 51.16 292 ALA A CA 1
ATOM 2197 C C . ALA A 1 292 ? 19.602 11.363 -8.468 1.00 51.16 292 ALA A C 1
ATOM 2199 O O . ALA A 1 292 ? 20.771 11.721 -8.436 1.00 51.16 292 ALA A O 1
ATOM 2200 N N . LEU A 1 293 ? 18.927 11.057 -7.354 1.00 43.50 293 LEU A N 1
ATOM 2201 C CA . LEU A 1 293 ? 19.525 10.966 -6.015 1.00 43.50 293 LEU A CA 1
ATOM 2202 C C . LEU A 1 293 ? 20.368 9.690 -5.813 1.00 43.50 293 LEU A C 1
ATOM 2204 O O . LEU A 1 293 ? 21.157 9.624 -4.871 1.00 43.50 293 LEU A O 1
ATOM 2208 N N . LEU A 1 294 ? 20.188 8.672 -6.661 1.00 42.88 294 LEU A N 1
ATOM 2209 C CA . LEU A 1 294 ? 20.863 7.373 -6.577 1.00 42.88 294 LEU A CA 1
ATOM 2210 C C . LEU A 1 294 ? 22.021 7.208 -7.573 1.00 42.88 294 LEU A C 1
ATOM 2212 O O . LEU A 1 294 ? 22.753 6.215 -7.471 1.00 42.88 294 LEU A O 1
ATOM 2216 N N . LEU A 1 295 ? 22.195 8.131 -8.523 1.00 42.38 295 LEU A N 1
ATOM 2217 C CA . LEU A 1 295 ? 23.314 8.179 -9.473 1.00 42.38 295 LEU A CA 1
ATOM 2218 C C . LEU A 1 295 ? 24.443 9.051 -8.925 1.00 42.38 295 LEU A C 1
ATOM 2220 O O . LEU A 1 295 ? 25.561 8.488 -8.850 1.00 42.38 295 LEU A O 1
#

InterPro domains:
  IPR055905 Domain of unknown function DUF7482 [PF24298] (51-171)

Organism: NCBI:txid261099

pLDDT: mean 78.93, std 20.19, range [25.67, 98.12]